Protein AF-A0A0A2BMD1-F1 (afdb_monomer)

Structure (mmCIF, N/CA/C/O backbone):
data_AF-A0A0A2BMD1-F1
#
_entry.id   AF-A0A0A2BMD1-F1
#
loop_
_atom_site.group_PDB
_atom_site.id
_atom_site.type_symbol
_atom_site.label_atom_id
_atom_site.label_alt_id
_atom_site.label_comp_id
_atom_site.label_asym_id
_atom_site.label_entity_id
_atom_site.label_seq_id
_atom_site.pdbx_PDB_ins_code
_atom_site.Cartn_x
_atom_site.Cartn_y
_atom_site.Cartn_z
_atom_site.occupancy
_atom_site.B_iso_or_equiv
_atom_site.auth_seq_id
_atom_site.auth_comp_id
_atom_site.auth_asym_id
_atom_site.auth_atom_id
_atom_site.pdbx_PDB_model_num
ATOM 1 N N . MET A 1 1 ? -19.022 -2.326 22.795 1.00 76.44 1 MET A N 1
ATOM 2 C CA . MET A 1 1 ? -18.690 -3.628 22.175 1.00 76.44 1 MET A CA 1
ATOM 3 C C . MET A 1 1 ? -17.565 -3.379 21.182 1.00 76.44 1 MET A C 1
ATOM 5 O O . MET A 1 1 ? -17.657 -2.407 20.446 1.00 76.44 1 MET A O 1
ATOM 9 N N . LYS A 1 2 ? -16.473 -4.148 21.242 1.00 83.75 2 LYS A N 1
ATOM 10 C CA . LYS A 1 2 ? -15.311 -3.972 20.355 1.00 83.75 2 LYS A CA 1
ATOM 11 C C . LYS A 1 2 ? -15.567 -4.729 19.051 1.00 83.75 2 LYS A C 1
ATOM 13 O O . LYS A 1 2 ? -15.980 -5.884 19.109 1.00 83.75 2 LYS A O 1
ATOM 18 N N . ILE A 1 3 ? -15.329 -4.087 17.912 1.00 89.94 3 ILE A N 1
ATOM 19 C CA . ILE A 1 3 ? -15.488 -4.670 16.576 1.00 89.94 3 ILE A CA 1
ATOM 20 C C . ILE A 1 3 ? -14.090 -4.903 16.009 1.00 89.94 3 ILE A C 1
ATOM 22 O O . ILE A 1 3 ? -13.214 -4.046 16.135 1.00 89.94 3 ILE A O 1
ATOM 26 N N . SER A 1 4 ? -13.880 -6.061 15.387 1.00 91.06 4 SER A N 1
ATOM 27 C CA . SER A 1 4 ? -12.660 -6.356 14.642 1.00 91.06 4 SER A CA 1
ATOM 28 C C . SER A 1 4 ? -13.012 -6.733 13.210 1.00 91.06 4 SER A C 1
ATOM 30 O O . SER A 1 4 ? -13.960 -7.484 12.980 1.00 91.06 4 SER A O 1
ATOM 32 N N . ARG A 1 5 ? -12.251 -6.205 12.253 1.00 92.31 5 ARG A N 1
ATOM 33 C CA . ARG A 1 5 ? -12.355 -6.533 10.830 1.00 92.31 5 ARG A CA 1
ATOM 34 C C . ARG A 1 5 ? -11.002 -6.969 10.306 1.00 92.31 5 ARG A C 1
ATOM 36 O O . ARG A 1 5 ? -9.975 -6.460 10.743 1.00 92.31 5 ARG A O 1
ATOM 43 N N . LYS A 1 6 ? -11.015 -7.928 9.387 1.00 94.44 6 LYS A N 1
ATOM 44 C CA . LYS A 1 6 ? -9.805 -8.534 8.837 1.00 94.44 6 LYS A CA 1
ATOM 45 C C . LYS A 1 6 ? -9.869 -8.501 7.326 1.00 94.44 6 LYS A C 1
ATOM 47 O O . LYS A 1 6 ? -10.867 -8.916 6.741 1.00 94.44 6 LYS A O 1
ATOM 52 N N . PHE A 1 7 ? -8.790 -8.039 6.722 1.00 95.50 7 PHE A N 1
ATOM 53 C CA . PHE A 1 7 ? -8.607 -7.975 5.283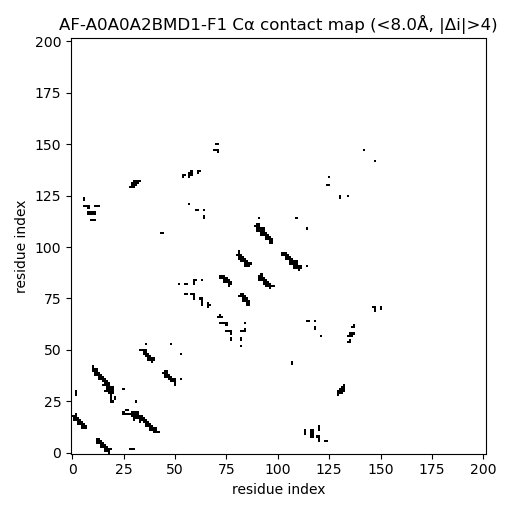 1.00 95.50 7 PHE A CA 1
ATOM 54 C C . PHE A 1 7 ? -7.362 -8.774 4.940 1.00 95.50 7 PHE A C 1
ATOM 56 O O . PHE A 1 7 ? -6.358 -8.720 5.648 1.00 95.50 7 PHE A O 1
ATOM 63 N N . THR A 1 8 ? -7.436 -9.586 3.896 1.00 95.19 8 THR A N 1
ATOM 64 C CA . THR A 1 8 ? -6.317 -10.429 3.473 1.00 95.19 8 THR A CA 1
ATOM 65 C C . THR A 1 8 ? -6.276 -10.456 1.960 1.00 95.19 8 THR A C 1
ATOM 67 O O . THR A 1 8 ? -7.307 -10.691 1.325 1.00 95.19 8 THR A O 1
ATOM 70 N N . GLU A 1 9 ? -5.094 -10.193 1.416 1.00 95.38 9 GLU A N 1
ATOM 71 C CA . GLU A 1 9 ? -4.762 -10.354 0.007 1.00 95.38 9 GLU A CA 1
ATOM 72 C C . GLU A 1 9 ? -3.320 -10.814 -0.121 1.00 95.38 9 GLU A C 1
ATOM 74 O O . GLU A 1 9 ? -2.415 -10.114 0.326 1.00 95.38 9 GLU A O 1
ATOM 79 N N . GLY A 1 10 ? -3.121 -11.989 -0.723 1.00 93.44 10 GLY A N 1
ATOM 80 C CA . GLY A 1 10 ? -1.797 -12.572 -0.933 1.00 93.44 10 GLY A CA 1
ATOM 81 C C . GLY A 1 10 ? -0.932 -12.530 0.327 1.00 93.44 10 GLY A C 1
ATOM 82 O O . GLY A 1 10 ? -1.266 -13.167 1.329 1.00 93.44 10 GLY A O 1
ATOM 83 N N . ILE A 1 11 ? 0.158 -11.761 0.278 1.00 94.25 11 ILE A N 1
ATOM 84 C CA . ILE A 1 11 ? 1.093 -11.608 1.402 1.00 94.25 11 ILE A CA 1
ATOM 85 C C . ILE A 1 11 ? 0.632 -10.628 2.495 1.00 94.25 11 ILE A C 1
ATOM 87 O O . ILE A 1 11 ? 1.201 -10.628 3.584 1.00 94.25 11 ILE A O 1
ATOM 91 N N . ALA A 1 12 ? -0.367 -9.783 2.233 1.00 95.88 12 ALA A N 1
ATOM 92 C CA . ALA A 1 12 ? -0.756 -8.680 3.103 1.00 95.88 12 ALA A CA 1
ATOM 93 C C . ALA A 1 12 ? -2.040 -8.985 3.881 1.00 95.88 12 ALA A C 1
ATOM 95 O O . ALA A 1 12 ? -3.111 -9.213 3.310 1.00 95.88 12 ALA A O 1
ATOM 96 N N . ARG A 1 13 ? -1.964 -8.899 5.210 1.00 96.50 13 ARG A N 1
ATOM 97 C CA . ARG A 1 13 ? -3.108 -9.054 6.110 1.00 96.50 13 ARG A CA 1
ATOM 98 C C . ARG A 1 13 ? -3.251 -7.850 7.027 1.00 96.50 13 ARG A C 1
ATOM 100 O O . ARG A 1 13 ? -2.386 -7.616 7.861 1.00 96.50 13 ARG A O 1
ATOM 107 N N . LEU A 1 14 ? -4.371 -7.142 6.932 1.00 96.31 14 LEU A N 1
ATOM 108 C CA . LEU A 1 14 ? -4.693 -6.026 7.815 1.00 96.31 14 LEU A CA 1
ATOM 109 C C . LEU A 1 14 ? -5.812 -6.412 8.783 1.00 96.31 14 LEU A C 1
ATOM 111 O O . LEU A 1 14 ? -6.946 -6.659 8.372 1.00 96.31 14 LEU A O 1
ATOM 115 N N . ASP A 1 15 ? -5.497 -6.409 10.072 1.00 95.62 15 ASP A N 1
ATOM 116 C CA . ASP A 1 15 ? -6.471 -6.531 11.148 1.00 95.62 15 ASP A CA 1
ATOM 117 C C . ASP A 1 15 ? -6.745 -5.126 11.720 1.00 95.62 15 ASP A C 1
ATOM 119 O O . ASP A 1 15 ? -5.833 -4.425 12.164 1.00 95.62 15 ASP A O 1
ATOM 123 N N . LEU A 1 16 ? -8.009 -4.708 11.698 1.00 94.25 16 LEU A N 1
ATOM 124 C CA . LEU A 1 16 ? -8.496 -3.443 12.244 1.00 94.25 16 LEU A CA 1
ATOM 125 C C . LEU A 1 16 ? -9.355 -3.708 13.472 1.00 94.25 16 LEU A C 1
ATOM 127 O O . LEU A 1 16 ? -10.183 -4.621 13.487 1.00 94.25 16 LEU A O 1
ATOM 131 N N . GLU A 1 17 ? -9.191 -2.879 14.494 1.00 92.75 17 GLU A N 1
ATOM 132 C CA . GLU A 1 17 ? -9.965 -2.952 15.723 1.00 92.75 17 GLU A CA 1
ATOM 133 C C . GLU A 1 17 ? -10.487 -1.576 16.107 1.00 92.75 17 GLU A C 1
ATOM 135 O O . GLU A 1 17 ? -9.737 -0.601 16.139 1.00 92.75 17 GLU A O 1
ATOM 140 N N . GLY A 1 18 ? -11.763 -1.496 16.467 1.00 91.12 18 GLY A N 1
ATOM 141 C CA . GLY A 1 18 ? -12.364 -0.228 16.846 1.00 91.12 18 GLY A CA 1
ATOM 142 C C . GLY A 1 18 ? -13.718 -0.360 17.521 1.00 91.12 18 GLY A C 1
ATOM 143 O O . GLY A 1 18 ? -14.149 -1.448 17.919 1.00 91.12 18 GLY A O 1
ATOM 144 N N . ILE A 1 19 ? -14.364 0.788 17.676 1.00 89.81 19 ILE A N 1
ATOM 145 C CA . ILE A 1 19 ? -15.688 0.925 18.280 1.00 89.81 19 ILE A CA 1
ATOM 146 C C . ILE A 1 19 ? -16.609 1.736 17.356 1.00 89.81 19 ILE A C 1
ATOM 148 O O . ILE A 1 19 ? -16.124 2.564 16.575 1.00 89.81 19 ILE A O 1
ATOM 152 N N . PRO A 1 20 ? -17.930 1.507 17.423 1.00 86.19 20 PRO A N 1
ATOM 153 C CA . PRO A 1 20 ? -18.889 2.333 16.707 1.00 86.19 20 PRO A CA 1
ATOM 154 C C . PRO A 1 20 ? -18.986 3.713 17.359 1.00 86.19 20 PRO A C 1
ATOM 156 O O . PRO A 1 20 ? -19.004 3.821 18.588 1.00 86.19 20 PRO A O 1
ATOM 159 N N . ASP A 1 21 ? -19.074 4.762 16.541 1.00 82.31 21 ASP A N 1
ATOM 160 C CA . ASP A 1 21 ? -19.366 6.110 17.030 1.00 82.31 21 ASP A CA 1
ATOM 161 C C . ASP A 1 21 ? -20.880 6.347 17.027 1.00 82.31 21 ASP A C 1
ATOM 163 O O . ASP A 1 21 ? -21.488 6.711 16.018 1.00 82.31 21 ASP A O 1
ATOM 167 N N . GLN A 1 22 ? -21.502 6.109 18.182 1.00 76.75 22 GLN A N 1
ATOM 168 C CA . GLN A 1 22 ? -22.942 6.300 18.368 1.00 76.75 22 GLN A CA 1
ATOM 169 C C . GLN A 1 22 ? -23.350 7.777 18.278 1.00 76.75 22 GLN A C 1
ATOM 171 O O . GLN A 1 22 ? -24.503 8.074 17.973 1.00 76.75 22 GLN A O 1
ATOM 176 N N . SER A 1 23 ? -22.411 8.702 18.495 1.00 73.38 23 SER A N 1
ATOM 177 C CA . SER A 1 23 ? -22.655 10.149 18.441 1.00 73.38 23 SER A CA 1
ATOM 178 C C . SER A 1 23 ? -22.952 10.621 17.016 1.00 73.38 23 SER A C 1
ATOM 180 O O . SER A 1 23 ? -23.684 11.588 16.826 1.00 73.38 23 SER A O 1
ATOM 182 N N . LEU A 1 24 ? -22.411 9.918 16.015 1.00 72.88 24 LEU A N 1
ATOM 183 C CA . LEU A 1 24 ? -22.612 10.178 14.586 1.00 72.88 24 LEU A CA 1
ATOM 184 C C . LEU A 1 24 ? -23.697 9.283 13.961 1.00 72.88 24 LEU A C 1
ATOM 186 O O . LEU A 1 24 ? -23.845 9.246 12.739 1.00 72.88 24 LEU A O 1
ATOM 190 N N . GLY A 1 25 ? -24.463 8.556 14.784 1.00 72.56 25 GLY A N 1
ATOM 191 C CA . GLY A 1 25 ? -25.537 7.675 14.319 1.00 72.56 25 GLY A CA 1
ATOM 192 C C . GLY A 1 25 ? -25.043 6.455 13.539 1.00 72.56 25 GLY A C 1
ATOM 193 O O . GLY A 1 25 ? -25.786 5.911 12.724 1.00 72.56 25 GLY A O 1
ATOM 194 N N . HIS A 1 26 ? -23.790 6.039 13.743 1.00 77.06 26 HIS A N 1
ATOM 195 C CA . HIS A 1 26 ? -23.246 4.859 13.080 1.00 77.06 26 HIS A CA 1
ATOM 196 C C . HIS A 1 26 ? -23.848 3.569 13.640 1.00 77.06 26 HIS A C 1
ATOM 198 O O . HIS A 1 26 ? -24.136 3.459 14.836 1.00 77.06 26 HIS A O 1
ATOM 204 N N . ASP A 1 27 ? -24.023 2.584 12.756 1.00 74.69 27 ASP A N 1
ATOM 205 C CA . ASP A 1 27 ? -24.529 1.268 13.129 1.00 74.69 27 ASP A CA 1
ATOM 206 C C . ASP A 1 27 ? -23.545 0.540 14.060 1.00 74.69 27 ASP A C 1
ATOM 208 O O . ASP A 1 27 ? -22.336 0.785 14.060 1.00 74.69 27 ASP A O 1
ATOM 212 N N . GLN A 1 28 ? -24.058 -0.407 14.846 1.00 76.06 28 GLN A N 1
ATOM 213 C CA . GLN A 1 28 ? -23.274 -1.195 15.798 1.00 76.06 28 GLN A CA 1
ATOM 214 C C . GLN A 1 28 ? -22.223 -2.091 15.127 1.00 76.06 28 GLN A C 1
ATOM 216 O O . GLN A 1 28 ? -21.382 -2.652 15.827 1.00 76.06 28 GLN A O 1
ATOM 221 N N . ASN A 1 29 ? -22.260 -2.234 13.798 1.00 80.69 29 ASN A N 1
ATOM 222 C CA . ASN A 1 29 ? -21.301 -3.001 13.0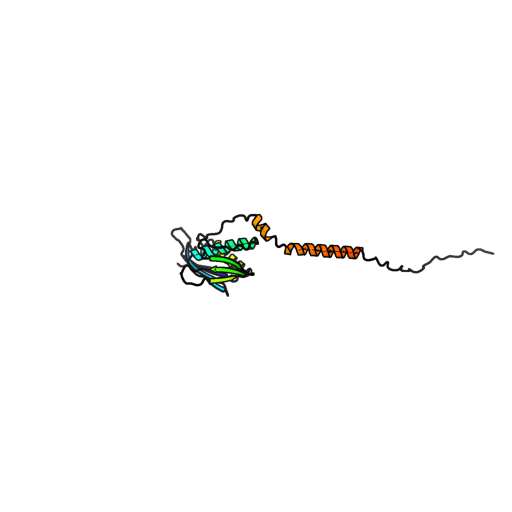04 1.00 80.69 29 ASN A CA 1
ATOM 223 C C . ASN A 1 29 ? -20.293 -2.126 12.222 1.00 80.69 29 ASN A C 1
ATOM 225 O O . ASN A 1 29 ? -19.431 -2.650 11.503 1.00 80.69 29 ASN A O 1
ATOM 229 N N . THR A 1 30 ? -20.389 -0.801 12.356 1.00 83.75 30 THR A N 1
ATOM 230 C CA . THR A 1 30 ? -19.497 0.171 11.717 1.00 83.75 30 THR A CA 1
ATOM 231 C C . THR A 1 30 ? -18.391 0.574 12.687 1.00 83.75 30 THR A C 1
ATOM 233 O O . THR A 1 30 ? -18.653 0.916 13.838 1.00 83.75 30 THR A O 1
ATOM 236 N N . ILE A 1 31 ? -17.139 0.574 12.235 1.00 85.44 31 ILE A N 1
ATOM 237 C CA . ILE A 1 31 ? -16.034 1.153 13.004 1.00 85.44 31 ILE A CA 1
ATOM 238 C C . ILE A 1 31 ? -16.016 2.656 12.712 1.00 85.44 31 ILE A C 1
ATOM 240 O O . ILE A 1 31 ? -15.655 3.067 11.610 1.00 85.44 31 ILE A O 1
ATOM 244 N N . GLY A 1 32 ? -16.432 3.457 13.695 1.00 82.50 32 GLY A N 1
ATOM 245 C CA . GLY A 1 32 ? -16.353 4.922 13.641 1.00 82.50 32 GLY A CA 1
ATOM 246 C C . GLY A 1 32 ? -15.049 5.453 14.230 1.00 82.50 32 GLY A C 1
ATOM 247 O O . GLY A 1 32 ? -14.462 6.393 13.709 1.00 82.50 32 GLY A O 1
ATOM 248 N N . ILE A 1 33 ? -14.551 4.800 15.284 1.00 85.00 33 ILE A N 1
ATOM 249 C CA . ILE A 1 33 ? -13.283 5.152 15.928 1.00 85.00 33 ILE A CA 1
ATOM 250 C C . ILE A 1 33 ? -12.361 3.937 15.865 1.00 85.00 33 ILE A C 1
ATOM 252 O O . ILE A 1 33 ? -12.629 2.901 16.485 1.00 85.00 33 ILE A O 1
ATOM 256 N N . LEU A 1 34 ? -11.269 4.067 15.110 1.00 90.12 34 LEU A N 1
ATOM 257 C CA . LEU A 1 34 ? -10.219 3.055 15.052 1.00 90.12 34 LEU A CA 1
ATOM 258 C C . LEU A 1 34 ? -9.387 3.127 16.336 1.00 90.12 34 LEU A C 1
ATOM 260 O O . LEU A 1 34 ? -8.924 4.192 16.721 1.00 90.12 34 LEU A O 1
ATOM 264 N N . MET A 1 35 ? -9.206 1.997 17.006 1.00 88.75 35 MET A N 1
ATOM 265 C CA . MET A 1 35 ? -8.427 1.901 18.242 1.00 88.75 35 MET A CA 1
ATOM 266 C C . MET A 1 35 ? -7.039 1.338 17.973 1.00 88.75 35 MET A C 1
ATOM 268 O O . MET A 1 35 ? -6.055 1.834 18.514 1.00 88.75 35 MET A O 1
ATOM 272 N N . ASN A 1 36 ? -6.968 0.286 17.159 1.00 92.69 36 ASN A N 1
ATOM 273 C CA . ASN A 1 36 ? -5.717 -0.379 16.843 1.00 92.69 36 ASN A CA 1
ATOM 274 C C . ASN A 1 36 ? -5.746 -0.938 15.421 1.00 92.69 36 ASN A C 1
ATOM 276 O O . ASN A 1 36 ? -6.810 -1.249 14.879 1.00 92.69 36 ASN A O 1
ATOM 280 N N . TRP A 1 37 ? -4.566 -1.086 14.834 1.00 95.12 37 TRP A N 1
ATOM 281 C CA . TRP A 1 37 ? -4.394 -1.745 13.549 1.00 95.12 37 TRP A CA 1
ATOM 282 C C . TRP A 1 37 ? -3.099 -2.547 13.548 1.00 95.12 37 TRP A C 1
ATOM 284 O O . TRP A 1 37 ? -2.126 -2.180 14.208 1.00 95.12 37 TRP A O 1
ATOM 294 N N . ARG A 1 38 ? -3.104 -3.641 12.793 1.00 95.69 38 ARG A N 1
ATOM 295 C CA . ARG A 1 38 ? -1.947 -4.510 12.607 1.00 95.69 38 ARG A CA 1
ATOM 296 C C . ARG A 1 38 ? -1.904 -4.976 11.166 1.00 95.69 38 ARG A C 1
ATOM 298 O O . ARG A 1 38 ? -2.827 -5.652 10.718 1.00 95.69 38 ARG A O 1
ATOM 305 N N . LEU A 1 39 ? -0.846 -4.611 10.453 1.00 96.12 39 LEU A N 1
ATOM 306 C CA . LEU A 1 39 ? -0.569 -5.086 9.103 1.00 96.12 39 LEU A CA 1
ATOM 307 C C . LEU A 1 39 ? 0.538 -6.133 9.171 1.00 96.12 39 LEU A C 1
ATOM 309 O O . LEU A 1 39 ? 1.677 -5.824 9.505 1.00 96.12 39 LEU A O 1
ATOM 313 N N . ASP A 1 40 ? 0.195 -7.370 8.863 1.00 95.25 40 ASP A N 1
ATOM 314 C CA . ASP A 1 40 ? 1.122 -8.487 8.769 1.00 95.25 40 ASP A CA 1
ATOM 315 C C . ASP A 1 40 ? 1.485 -8.691 7.294 1.00 95.25 40 ASP A C 1
ATOM 317 O O . ASP A 1 40 ? 0.603 -8.950 6.469 1.00 95.25 40 ASP A O 1
ATOM 321 N N . LEU A 1 41 ? 2.763 -8.521 6.957 1.00 94.12 41 LEU A N 1
ATOM 322 C CA . LEU A 1 41 ? 3.309 -8.870 5.649 1.00 94.12 41 LEU A CA 1
ATOM 323 C C . LEU A 1 41 ? 4.034 -10.206 5.797 1.00 94.12 41 LEU A C 1
ATOM 325 O O . LEU A 1 41 ? 5.116 -10.272 6.391 1.00 94.12 41 LEU A O 1
ATOM 329 N N . ILE A 1 42 ? 3.417 -11.270 5.285 1.00 92.19 42 ILE A N 1
ATOM 330 C CA . ILE A 1 42 ? 3.899 -12.645 5.428 1.00 92.19 42 ILE A CA 1
ATOM 331 C C . ILE A 1 42 ? 5.329 -12.736 4.885 1.00 92.19 42 ILE A C 1
ATOM 333 O O . ILE A 1 42 ? 5.573 -12.466 3.716 1.00 92.19 42 ILE A O 1
ATOM 337 N N . GLY A 1 43 ? 6.272 -13.132 5.744 1.00 88.06 43 GLY A N 1
ATOM 338 C CA . GLY A 1 43 ? 7.682 -13.294 5.375 1.00 88.06 43 GLY A CA 1
ATOM 339 C C . GLY A 1 43 ? 8.528 -12.016 5.415 1.00 88.06 43 GLY A C 1
ATOM 340 O O . GLY A 1 43 ? 9.743 -12.116 5.278 1.00 88.06 43 GLY A O 1
ATOM 341 N N . LEU A 1 44 ? 7.931 -10.846 5.669 1.00 88.06 44 LEU A N 1
ATOM 342 C CA . LEU A 1 44 ? 8.637 -9.562 5.692 1.00 88.06 44 LEU A CA 1
ATOM 343 C C . LEU A 1 44 ? 8.680 -8.954 7.094 1.00 88.06 44 LEU A C 1
ATOM 345 O O . LEU A 1 44 ? 9.722 -8.947 7.749 1.00 88.06 44 LEU A O 1
ATOM 349 N N . SER A 1 45 ? 7.570 -8.380 7.557 1.00 91.38 45 SER A N 1
ATOM 350 C CA . SER A 1 45 ? 7.491 -7.669 8.836 1.00 91.38 45 SER A CA 1
ATOM 351 C C . SER A 1 45 ? 6.049 -7.391 9.236 1.00 91.38 45 SER A C 1
ATOM 353 O O . SER A 1 45 ? 5.154 -7.290 8.399 1.00 91.38 45 SER A O 1
ATOM 355 N N . VAL A 1 46 ? 5.849 -7.190 10.536 1.00 92.12 46 VAL A N 1
ATOM 356 C CA . VAL A 1 46 ? 4.580 -6.728 11.101 1.00 92.12 46 VAL A CA 1
ATOM 357 C C . VAL A 1 46 ? 4.678 -5.229 11.357 1.00 92.12 46 VAL A C 1
ATOM 359 O O . VAL A 1 46 ? 5.631 -4.765 11.986 1.00 92.12 46 VAL A O 1
ATOM 362 N N . LEU A 1 47 ? 3.694 -4.477 10.874 1.00 92.00 47 LEU A N 1
ATOM 363 C CA . LEU A 1 47 ? 3.582 -3.037 11.048 1.00 92.00 47 LEU A CA 1
ATOM 364 C C . LEU A 1 47 ? 2.398 -2.713 11.957 1.00 92.00 47 LEU A C 1
ATOM 366 O O . LEU A 1 47 ? 1.276 -3.167 11.737 1.00 92.00 47 LEU A O 1
ATOM 370 N N . GLU A 1 48 ? 2.669 -1.899 12.970 1.00 91.38 48 GLU A N 1
ATOM 371 C CA . GLU A 1 48 ? 1.698 -1.405 13.942 1.00 91.38 48 GLU A CA 1
ATOM 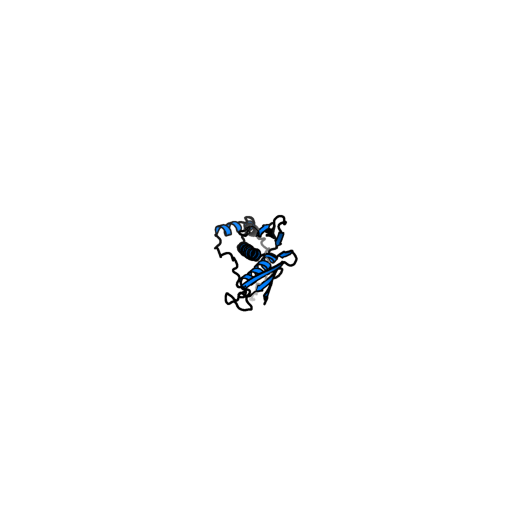372 C C . GLU A 1 48 ? 2.063 0.040 14.294 1.00 91.38 48 GLU A C 1
ATOM 374 O O . GLU A 1 48 ? 3.221 0.463 14.180 1.00 91.38 48 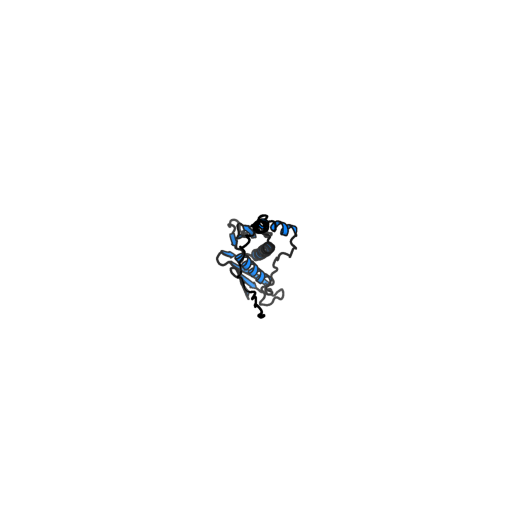GLU A O 1
ATOM 379 N N . GLY A 1 49 ? 1.088 0.828 14.734 1.00 88.94 49 GLY A N 1
ATOM 380 C CA . GLY A 1 49 ? 1.352 2.203 15.123 1.00 88.94 49 GLY A CA 1
ATOM 381 C C . GLY A 1 49 ? 0.091 3.004 15.369 1.00 88.94 49 GLY A C 1
ATOM 382 O O . GLY A 1 49 ? -0.981 2.465 15.625 1.00 88.94 49 GLY A O 1
ATOM 383 N N . LYS A 1 50 ? 0.227 4.327 15.284 1.00 90.25 50 LYS A N 1
ATOM 384 C CA . LYS A 1 50 ? -0.924 5.221 15.394 1.00 90.25 50 LYS A CA 1
ATOM 385 C C . LYS A 1 50 ? -1.753 5.213 14.111 1.00 90.25 50 LYS A C 1
ATOM 387 O O . LYS A 1 50 ? -1.275 4.778 13.063 1.00 90.25 50 LYS A O 1
ATOM 392 N N . ILE A 1 51 ? -2.982 5.708 14.194 1.00 89.56 51 ILE A N 1
ATOM 393 C CA . ILE A 1 51 ? -3.908 5.790 13.056 1.00 89.56 51 ILE A CA 1
ATOM 394 C C . ILE A 1 51 ? -3.321 6.675 11.955 1.00 89.56 51 ILE A C 1
ATOM 396 O O . ILE A 1 51 ? -3.423 6.329 10.782 1.00 89.56 51 ILE A O 1
ATOM 400 N N . GLU A 1 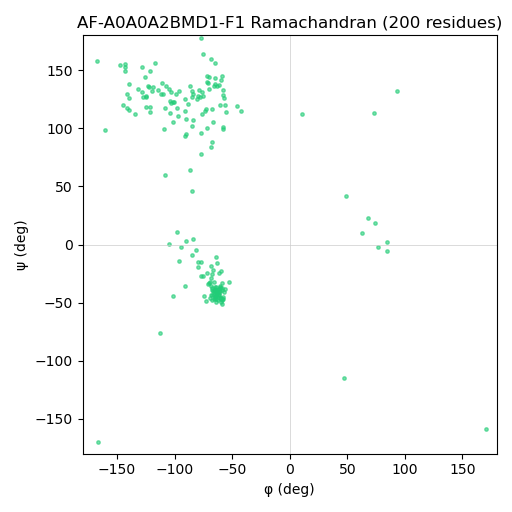52 ? -2.633 7.762 12.321 1.00 89.88 52 GLU A N 1
ATOM 401 C CA . GLU A 1 52 ? -2.004 8.666 11.353 1.00 89.88 52 GLU A CA 1
ATOM 402 C C . GLU A 1 52 ? -0.983 7.921 10.483 1.00 89.88 52 GLU A C 1
ATOM 404 O O . GLU A 1 52 ? -0.935 8.122 9.274 1.00 89.88 52 GLU A O 1
ATOM 409 N N . ASN A 1 53 ? -0.238 6.972 11.062 1.00 90.69 53 ASN A N 1
ATOM 410 C CA . ASN A 1 53 ? 0.712 6.161 10.302 1.00 90.69 53 ASN A CA 1
ATOM 411 C C . ASN A 1 53 ? 0.003 5.271 9.272 1.00 90.69 53 ASN A C 1
ATOM 413 O O . ASN A 1 53 ? 0.520 5.108 8.172 1.00 90.69 53 ASN A O 1
ATOM 417 N N . LEU A 1 54 ? -1.167 4.709 9.602 1.00 92.19 54 LEU A N 1
ATOM 418 C CA . LEU A 1 54 ? -1.955 3.912 8.656 1.00 92.19 54 LEU A CA 1
ATOM 419 C C . LEU A 1 54 ? -2.499 4.782 7.518 1.00 92.19 54 LEU A C 1
ATOM 421 O O . LEU A 1 54 ? -2.417 4.394 6.355 1.00 92.19 54 LEU A O 1
ATOM 425 N N . VAL A 1 55 ? -3.021 5.968 7.840 1.00 92.25 55 VAL A N 1
ATOM 426 C CA . VAL A 1 55 ? -3.525 6.924 6.841 1.00 92.25 55 VAL A CA 1
ATOM 427 C C . VAL A 1 55 ? -2.406 7.338 5.882 1.00 92.25 55 VAL A C 1
ATOM 429 O O . VAL A 1 55 ? -2.586 7.295 4.665 1.00 92.25 55 VAL A O 1
ATOM 432 N N . ASN A 1 56 ? -1.229 7.656 6.416 1.00 91.69 56 ASN A N 1
ATOM 433 C CA . ASN A 1 56 ? -0.070 8.055 5.622 1.00 91.69 56 ASN A CA 1
ATOM 434 C C . ASN A 1 56 ? 0.474 6.885 4.789 1.00 91.69 56 ASN A C 1
ATOM 436 O O . ASN A 1 56 ? 0.879 7.071 3.642 1.00 91.69 56 ASN A O 1
ATOM 440 N N . LEU A 1 57 ? 0.430 5.662 5.328 1.00 93.75 57 LEU A N 1
ATOM 441 C CA . LEU A 1 57 ? 0.806 4.444 4.612 1.00 93.75 57 LEU A CA 1
ATOM 442 C C . LEU A 1 57 ? -0.111 4.214 3.402 1.00 93.75 57 LEU A C 1
ATOM 444 O O . LEU A 1 57 ? 0.380 4.003 2.292 1.00 93.75 57 LEU A O 1
ATOM 448 N N . ILE A 1 58 ? -1.429 4.320 3.605 1.00 93.94 58 ILE A N 1
ATOM 449 C CA . ILE A 1 58 ? -2.431 4.229 2.536 1.00 93.94 58 ILE A CA 1
ATOM 450 C C . ILE A 1 58 ? -2.173 5.298 1.476 1.00 93.94 58 ILE A C 1
ATOM 452 O O . ILE A 1 58 ? -2.143 4.973 0.288 1.00 93.94 58 ILE A O 1
ATOM 456 N N . TYR A 1 59 ? -1.933 6.547 1.879 1.00 93.25 59 TYR A N 1
ATOM 457 C CA . TYR A 1 59 ? -1.649 7.643 0.954 1.00 93.25 59 TYR A CA 1
ATOM 458 C C . TYR A 1 59 ? -0.415 7.362 0.082 1.00 93.25 59 TYR A C 1
ATOM 460 O O . TYR A 1 59 ? -0.490 7.457 -1.150 1.00 93.25 59 TYR A O 1
ATOM 468 N N . VAL A 1 60 ? 0.712 6.987 0.698 1.00 94.44 60 VAL A N 1
ATOM 469 C CA . VAL A 1 60 ? 1.981 6.748 -0.005 1.00 94.44 60 VAL A CA 1
ATOM 470 C C . VAL A 1 60 ? 1.864 5.569 -0.966 1.00 94.44 60 VAL A C 1
ATOM 472 O O . VAL A 1 60 ? 2.212 5.716 -2.139 1.00 94.44 60 VAL A O 1
ATOM 475 N N . ILE A 1 61 ? 1.333 4.430 -0.510 1.00 94.62 61 ILE A N 1
ATOM 476 C CA . ILE A 1 61 ? 1.207 3.222 -1.339 1.00 94.62 61 ILE A CA 1
ATOM 477 C C . ILE A 1 61 ? 0.232 3.458 -2.490 1.00 94.62 61 ILE A C 1
ATOM 479 O O . ILE A 1 61 ? 0.572 3.183 -3.639 1.00 94.62 61 ILE A O 1
ATOM 483 N N . SER A 1 62 ? -0.938 4.046 -2.218 1.00 92.81 62 SER A N 1
ATOM 484 C CA . SER A 1 62 ? -1.933 4.336 -3.258 1.00 92.81 62 SER A CA 1
ATOM 485 C C . SER A 1 62 ? -1.380 5.292 -4.317 1.00 92.81 62 SER A C 1
ATOM 487 O O . SER A 1 62 ? -1.612 5.113 -5.512 1.00 92.81 62 SER A O 1
ATOM 489 N N . THR A 1 63 ? -0.628 6.318 -3.900 1.00 91.94 63 THR A N 1
ATOM 490 C CA . THR A 1 63 ? -0.009 7.278 -4.826 1.00 91.94 63 THR A CA 1
ATOM 491 C C . THR A 1 63 ? 1.080 6.616 -5.666 1.00 91.94 63 THR A C 1
ATOM 493 O O . THR A 1 63 ? 1.104 6.784 -6.885 1.00 91.94 63 THR A O 1
ATOM 496 N N . TYR A 1 64 ? 1.974 5.862 -5.028 1.00 93.81 64 TYR A N 1
ATOM 497 C CA . TYR A 1 64 ? 3.086 5.199 -5.701 1.00 93.81 64 TYR A CA 1
ATOM 498 C C . TYR A 1 64 ? 2.600 4.134 -6.687 1.00 93.81 64 TYR A C 1
ATOM 500 O O . TYR A 1 64 ? 3.014 4.144 -7.842 1.00 93.81 64 TYR A O 1
ATOM 508 N N . SER A 1 65 ? 1.643 3.293 -6.283 1.00 92.50 65 SER A N 1
ATOM 509 C CA . SER A 1 65 ? 1.049 2.267 -7.145 1.00 92.50 65 SER A CA 1
ATOM 510 C C . SER A 1 65 ? 0.432 2.870 -8.412 1.00 92.50 65 SER A C 1
ATOM 512 O O . SER A 1 65 ? 0.663 2.386 -9.519 1.00 92.50 65 SER A O 1
ATOM 514 N N . ARG A 1 66 ? -0.254 4.017 -8.301 1.00 89.69 66 ARG A N 1
ATOM 515 C CA . ARG A 1 66 ? -0.762 4.751 -9.475 1.00 89.69 66 ARG A CA 1
ATOM 516 C C . ARG A 1 66 ? 0.349 5.222 -10.412 1.00 89.69 66 ARG A C 1
ATOM 518 O O . ARG A 1 66 ? 0.158 5.196 -11.631 1.00 89.69 66 ARG A O 1
ATOM 525 N N . TYR A 1 67 ? 1.487 5.663 -9.874 1.00 89.62 67 TYR A N 1
ATOM 526 C CA . TYR A 1 67 ? 2.645 5.991 -10.703 1.00 89.62 67 TYR A CA 1
ATOM 527 C C . TYR A 1 67 ? 3.173 4.741 -11.412 1.00 89.62 67 TYR A C 1
ATOM 529 O O . TYR A 1 67 ? 3.310 4.790 -12.634 1.00 89.62 67 TYR A O 1
ATOM 537 N N . CYS A 1 68 ? 3.337 3.619 -10.705 1.00 89.19 68 CYS A N 1
ATOM 538 C CA . CYS A 1 68 ? 3.778 2.347 -11.284 1.00 89.19 68 CYS A CA 1
ATOM 539 C C . CYS A 1 68 ? 2.851 1.859 -12.406 1.00 89.19 68 CYS A C 1
ATOM 541 O O . CYS A 1 68 ? 3.328 1.524 -13.487 1.00 89.19 68 CYS A O 1
ATOM 543 N N . ILE A 1 69 ? 1.527 1.911 -12.211 1.00 87.94 69 ILE A N 1
ATOM 544 C CA . ILE A 1 69 ? 0.530 1.575 -13.249 1.00 87.94 69 ILE A CA 1
ATOM 545 C C . ILE A 1 69 ? 0.687 2.475 -14.483 1.00 87.94 69 ILE A C 1
ATOM 547 O O . ILE A 1 69 ? 0.473 2.049 -15.615 1.00 87.94 69 ILE A O 1
ATOM 551 N N . SER A 1 70 ? 1.095 3.724 -14.274 1.00 84.81 70 SER A N 1
ATOM 552 C CA . SER A 1 70 ? 1.357 4.686 -15.348 1.00 84.81 70 SER A CA 1
ATOM 553 C C . SER A 1 70 ? 2.767 4.559 -15.944 1.00 84.81 70 SER A C 1
ATOM 555 O O . SER A 1 70 ? 3.162 5.383 -16.769 1.00 84.81 70 SER A O 1
ATOM 557 N N . GLY A 1 71 ? 3.539 3.557 -15.513 1.00 83.81 71 GLY A N 1
ATOM 558 C CA . GLY A 1 71 ? 4.934 3.316 -15.876 1.00 83.81 71 GLY A CA 1
ATOM 559 C C . GLY A 1 71 ? 5.942 4.231 -15.176 1.00 83.81 71 GLY A C 1
ATOM 560 O O . GLY A 1 71 ? 7.136 4.089 -15.389 1.00 83.81 71 GLY A O 1
ATOM 561 N N . ILE A 1 72 ? 5.509 5.179 -14.350 1.00 85.12 72 ILE A N 1
ATOM 562 C CA . ILE A 1 72 ? 6.388 6.156 -13.704 1.00 85.12 72 ILE A CA 1
ATOM 563 C C . ILE A 1 72 ? 6.844 5.601 -12.348 1.00 85.12 72 ILE A C 1
ATOM 565 O O . ILE A 1 72 ? 6.026 5.316 -11.486 1.00 85.12 72 ILE A O 1
ATOM 569 N N . TYR A 1 73 ? 8.149 5.529 -12.098 1.00 86.94 73 TYR A N 1
ATOM 570 C CA . TYR A 1 73 ? 8.698 5.025 -10.828 1.00 86.94 73 TYR A CA 1
ATOM 571 C C . TYR A 1 73 ? 9.289 6.157 -9.981 1.00 86.94 73 TYR A C 1
ATOM 573 O O . TYR A 1 73 ? 10.484 6.196 -9.688 1.00 86.94 73 TYR A O 1
ATOM 581 N N . LYS A 1 74 ? 8.453 7.140 -9.630 1.00 87.56 74 LYS A N 1
ATOM 582 C CA . LYS A 1 74 ? 8.879 8.310 -8.847 1.00 87.56 74 LYS A CA 1
ATOM 583 C C . LYS A 1 74 ? 8.801 8.011 -7.343 1.00 87.56 74 LYS A C 1
ATOM 585 O O . LYS A 1 74 ? 7.772 7.496 -6.910 1.00 87.56 74 LYS A O 1
ATOM 590 N N . PRO A 1 75 ? 9.807 8.398 -6.532 1.00 91.75 75 PRO A N 1
ATOM 591 C CA . PRO A 1 75 ? 9.704 8.277 -5.084 1.00 91.75 75 PRO A CA 1
ATOM 592 C C . PRO A 1 75 ? 8.546 9.120 -4.539 1.00 91.75 75 PRO A C 1
ATOM 594 O O . PRO A 1 75 ? 8.345 10.271 -4.947 1.00 91.75 75 PRO A O 1
ATOM 597 N N . VAL A 1 76 ? 7.798 8.537 -3.607 1.00 92.56 76 VAL A N 1
ATOM 598 C CA . VAL A 1 76 ? 6.669 9.164 -2.919 1.00 92.56 76 VAL A CA 1
ATOM 599 C C . VAL A 1 76 ? 6.966 9.202 -1.433 1.00 92.56 76 VAL A C 1
ATOM 601 O O . VAL A 1 76 ? 7.337 8.190 -0.848 1.00 92.56 76 VAL A O 1
ATOM 604 N N . ASN A 1 77 ? 6.750 10.365 -0.829 1.00 92.62 77 ASN A N 1
ATOM 605 C CA . ASN A 1 77 ? 6.863 10.564 0.606 1.00 92.62 77 ASN A CA 1
ATOM 606 C C . ASN A 1 77 ? 5.528 11.058 1.153 1.00 92.62 77 ASN A C 1
ATOM 608 O O . ASN A 1 77 ? 4.788 11.766 0.464 1.00 92.62 77 ASN A O 1
ATOM 612 N N . ASP A 1 78 ? 5.264 10.703 2.399 1.00 89.31 78 ASP A N 1
ATOM 613 C CA . ASP A 1 78 ? 4.240 11.336 3.217 1.00 89.31 78 ASP A CA 1
ATOM 614 C C . ASP A 1 78 ? 4.626 12.789 3.579 1.00 89.31 78 ASP A C 1
ATOM 616 O O . ASP A 1 78 ? 5.806 13.149 3.565 1.00 89.31 78 ASP A O 1
ATOM 620 N N . GLU A 1 79 ? 3.644 13.612 3.954 1.00 85.25 79 GLU A N 1
ATOM 621 C CA . GLU A 1 79 ? 3.828 14.997 4.406 1.00 85.25 79 GLU A CA 1
ATOM 622 C C . GLU A 1 79 ? 4.783 15.097 5.602 1.00 85.25 79 GLU A C 1
ATOM 624 O O . GLU A 1 79 ? 5.622 15.995 5.657 1.00 85.25 79 GLU A O 1
ATOM 629 N N . SER A 1 80 ? 4.714 14.136 6.529 1.00 83.19 80 SER A N 1
ATOM 630 C CA . SER A 1 80 ? 5.592 14.094 7.706 1.00 83.19 80 SER A CA 1
ATOM 631 C C . SER A 1 80 ? 6.970 13.492 7.409 1.00 83.19 80 SER A C 1
ATOM 633 O O . SER A 1 80 ? 7.813 13.407 8.302 1.00 83.19 80 SER A O 1
ATOM 635 N N . GLY A 1 81 ? 7.200 12.984 6.192 1.00 85.12 81 GLY A N 1
ATOM 636 C CA . GLY A 1 81 ? 8.432 12.286 5.811 1.00 85.12 81 GLY A CA 1
ATOM 637 C C . GLY A 1 81 ? 8.700 10.989 6.585 1.00 85.12 81 GLY A C 1
ATOM 638 O O . GLY A 1 81 ? 9.792 10.436 6.485 1.00 85.12 81 GLY A O 1
ATOM 639 N N . SER A 1 82 ? 7.730 10.495 7.364 1.00 88.44 82 SER A N 1
ATOM 640 C CA . SER A 1 82 ? 7.886 9.271 8.161 1.00 88.44 82 SER A CA 1
ATOM 641 C C . SER A 1 82 ? 7.781 8.009 7.311 1.00 88.44 82 SER A C 1
ATOM 643 O O . SER A 1 82 ? 8.364 6.987 7.655 1.00 88.44 82 SER A O 1
ATOM 645 N N . ILE A 1 83 ? 7.061 8.074 6.194 1.00 92.19 83 ILE A N 1
ATOM 646 C CA . ILE A 1 83 ? 6.861 6.953 5.278 1.00 92.19 83 ILE A CA 1
ATOM 647 C C . ILE A 1 83 ? 7.301 7.395 3.888 1.00 92.19 83 ILE A C 1
ATOM 649 O O . ILE A 1 83 ? 6.865 8.437 3.395 1.00 92.19 83 ILE A O 1
ATOM 653 N N . SER A 1 84 ? 8.166 6.606 3.261 1.00 93.44 84 SER A N 1
ATOM 654 C CA . SER A 1 84 ? 8.654 6.858 1.907 1.00 93.44 84 SER A CA 1
ATOM 655 C C . SER A 1 84 ? 8.741 5.569 1.109 1.00 93.44 84 SER A C 1
ATOM 657 O O . SER A 1 84 ? 9.220 4.563 1.630 1.00 93.44 84 SER A O 1
ATOM 659 N N . LEU A 1 85 ? 8.328 5.615 -0.153 1.00 95.12 85 LEU A N 1
ATOM 660 C CA . LEU A 1 85 ? 8.366 4.495 -1.085 1.00 95.12 85 LEU A CA 1
ATOM 661 C C . LEU A 1 85 ? 9.131 4.905 -2.344 1.00 95.12 85 LEU A C 1
ATOM 663 O O . LEU A 1 85 ? 8.841 5.942 -2.943 1.00 95.12 85 LEU A O 1
ATOM 667 N N . SER A 1 86 ? 10.129 4.116 -2.730 1.00 94.38 86 SER A N 1
ATOM 668 C CA . SER A 1 86 ? 10.997 4.402 -3.875 1.00 94.38 86 SER A CA 1
ATOM 669 C C . SER A 1 86 ? 11.375 3.133 -4.624 1.00 94.38 86 SER A C 1
ATOM 671 O O . SER A 1 86 ? 11.477 2.072 -4.020 1.00 94.38 86 SER A O 1
ATOM 673 N N . ASN A 1 87 ? 11.654 3.253 -5.918 1.00 93.38 87 ASN A N 1
ATOM 674 C CA . ASN A 1 87 ? 12.172 2.146 -6.712 1.00 93.38 87 ASN A CA 1
ATOM 675 C C . ASN A 1 87 ? 13.698 2.036 -6.561 1.00 93.38 87 ASN A C 1
ATOM 677 O O . ASN A 1 87 ? 14.397 3.031 -6.755 1.00 93.38 87 ASN A O 1
ATOM 681 N N . GLU A 1 88 ? 14.213 0.848 -6.249 1.00 90.38 88 GLU A N 1
ATOM 682 C CA . GLU A 1 88 ? 15.646 0.562 -6.146 1.00 90.38 88 GLU A CA 1
ATOM 683 C C . GLU A 1 88 ? 15.954 -0.811 -6.758 1.00 90.38 88 GLU A C 1
ATOM 685 O O . GLU A 1 88 ? 15.510 -1.834 -6.252 1.00 90.38 88 GLU A O 1
ATOM 690 N N . SER A 1 89 ? 16.736 -0.838 -7.843 1.00 78.06 89 SER A N 1
ATOM 691 C CA . SER A 1 89 ? 17.362 -2.062 -8.378 1.00 78.06 89 SER A CA 1
ATOM 692 C C . SER A 1 89 ? 16.423 -3.275 -8.547 1.00 78.06 89 SER A C 1
ATOM 694 O O . SER A 1 89 ? 16.829 -4.400 -8.270 1.00 78.06 89 SER A O 1
ATOM 696 N N . ASN A 1 90 ? 15.199 -3.039 -9.041 1.00 83.94 90 ASN A N 1
ATOM 697 C CA . ASN A 1 90 ? 14.097 -4.002 -9.261 1.00 83.94 90 ASN A CA 1
ATOM 698 C C . ASN A 1 90 ? 13.191 -4.309 -8.059 1.00 83.94 90 ASN A C 1
ATOM 700 O O . ASN A 1 90 ? 12.259 -5.090 -8.208 1.00 83.94 90 ASN A O 1
ATOM 704 N N . PHE A 1 91 ? 13.411 -3.678 -6.909 1.00 92.88 91 PHE A N 1
ATOM 705 C CA . PHE A 1 91 ? 12.510 -3.761 -5.763 1.00 92.88 91 PHE A CA 1
ATOM 706 C C . PHE A 1 91 ? 11.917 -2.396 -5.431 1.00 92.88 91 PHE A C 1
ATOM 708 O O . PHE A 1 91 ? 12.477 -1.332 -5.710 1.00 92.88 91 PHE A O 1
ATOM 715 N N . HIS A 1 92 ? 10.765 -2.421 -4.781 1.00 94.19 92 HIS A N 1
ATOM 716 C CA . HIS A 1 92 ? 10.123 -1.255 -4.212 1.00 94.19 92 HIS A CA 1
ATOM 717 C C . HIS A 1 92 ? 10.474 -1.165 -2.735 1.00 94.19 92 HIS A C 1
ATOM 719 O O . HIS A 1 92 ? 10.051 -1.966 -1.906 1.00 94.19 92 HIS A O 1
ATOM 725 N N . LYS A 1 93 ? 11.268 -0.160 -2.396 1.00 94.94 93 LYS A N 1
ATOM 726 C CA . LYS A 1 93 ? 11.774 0.039 -1.049 1.00 94.94 93 LYS A CA 1
ATOM 727 C C . LYS A 1 93 ? 10.830 0.915 -0.247 1.00 94.94 93 LYS A C 1
ATOM 729 O O . LYS A 1 93 ? 10.761 2.126 -0.473 1.00 94.94 93 LYS A O 1
ATOM 734 N N . LEU A 1 94 ? 10.130 0.307 0.704 1.00 94.56 94 LEU A N 1
ATOM 735 C CA . LEU A 1 94 ? 9.305 0.994 1.688 1.00 94.56 94 LEU A CA 1
ATOM 736 C C . LEU A 1 94 ? 10.144 1.286 2.929 1.00 94.56 94 LEU A C 1
ATOM 738 O O . LEU A 1 94 ? 10.571 0.381 3.643 1.00 94.56 94 LEU A O 1
ATOM 742 N N . LYS A 1 95 ? 10.366 2.564 3.213 1.00 93.38 95 LYS A N 1
ATOM 743 C CA . LYS A 1 95 ? 11.092 3.018 4.395 1.00 93.38 95 LYS A CA 1
ATOM 744 C C . LYS A 1 95 ? 10.136 3.698 5.366 1.00 93.38 95 LYS A C 1
ATOM 746 O O . LYS A 1 95 ? 9.379 4.593 4.996 1.00 93.38 95 LYS A O 1
ATOM 751 N N . LEU A 1 96 ? 10.214 3.262 6.615 1.00 91.38 96 LEU A N 1
ATOM 752 C CA . LEU A 1 96 ? 9.388 3.688 7.734 1.00 91.38 96 LEU A CA 1
ATOM 753 C C . LEU A 1 96 ? 10.308 4.242 8.824 1.00 91.38 96 LEU A C 1
ATOM 755 O O . LEU A 1 96 ? 11.178 3.548 9.357 1.00 91.38 96 LEU A O 1
ATOM 759 N N . ILE A 1 97 ? 10.132 5.513 9.147 1.00 88.19 97 ILE A N 1
ATOM 760 C CA . ILE A 1 97 ? 10.859 6.229 10.187 1.00 88.19 97 ILE A CA 1
ATOM 761 C C . ILE A 1 97 ? 9.931 6.343 11.390 1.00 88.19 97 ILE A C 1
ATOM 763 O O . ILE A 1 97 ? 8.829 6.881 11.303 1.00 88.19 97 ILE A O 1
ATOM 767 N N . SER A 1 98 ? 10.379 5.817 12.526 1.00 80.00 98 SER A N 1
ATOM 768 C CA . SER A 1 98 ? 9.636 5.940 13.775 1.00 80.00 98 SER A CA 1
ATOM 769 C C . SER A 1 98 ? 9.664 7.380 14.282 1.00 80.00 98 SER A C 1
ATOM 771 O O . SER A 1 98 ? 10.687 8.056 14.212 1.00 80.00 98 SER A O 1
ATOM 773 N N . THR A 1 99 ? 8.559 7.826 14.875 1.00 74.75 99 THR A N 1
ATOM 774 C CA . THR A 1 99 ? 8.462 9.137 15.535 1.00 74.75 99 THR A CA 1
ATOM 775 C C . THR A 1 99 ? 9.304 9.211 16.816 1.00 74.75 99 THR A C 1
ATOM 777 O O . THR A 1 99 ? 9.585 10.299 17.313 1.00 74.75 99 THR A O 1
ATOM 780 N N . LYS A 1 100 ? 9.697 8.066 17.393 1.00 75.50 100 LYS A N 1
ATOM 781 C CA . LYS A 1 100 ? 10.563 8.030 18.578 1.00 75.50 100 LYS A CA 1
ATOM 782 C C . LYS A 1 100 ? 12.016 8.240 18.158 1.00 75.50 100 LYS A C 1
ATOM 784 O O . LYS A 1 100 ? 12.527 7.523 17.298 1.00 75.50 100 LYS A O 1
ATOM 789 N N . SER A 1 101 ? 12.684 9.198 18.799 1.00 66.56 101 SER A N 1
ATOM 790 C CA . SER A 1 101 ? 14.112 9.431 18.598 1.00 66.56 101 SER A CA 1
ATOM 791 C C . SER A 1 101 ? 14.915 8.169 18.938 1.00 66.56 101 SER A C 1
ATOM 793 O O . SER A 1 101 ? 14.562 7.416 19.845 1.00 66.56 101 SER A O 1
ATOM 795 N N . ASN A 1 102 ? 16.003 7.946 18.197 1.00 72.38 102 ASN A N 1
ATOM 796 C CA . ASN A 1 102 ? 16.955 6.848 18.403 1.00 72.38 102 ASN A CA 1
ATOM 797 C C . ASN A 1 102 ? 16.491 5.431 17.988 1.00 72.38 102 ASN A C 1
ATOM 799 O O . ASN A 1 102 ? 17.092 4.443 18.404 1.00 72.38 102 ASN A O 1
ATOM 803 N N . ILE A 1 103 ? 15.457 5.306 17.147 1.00 81.69 103 ILE A N 1
ATOM 804 C CA . ILE A 1 103 ? 15.076 4.023 16.531 1.00 81.69 103 ILE A CA 1
ATOM 805 C C . ILE A 1 103 ? 15.552 3.993 15.075 1.00 81.69 103 ILE A C 1
ATOM 807 O O . ILE A 1 103 ? 15.324 4.936 14.316 1.00 81.69 103 ILE A O 1
ATOM 811 N N . LYS A 1 104 ? 16.218 2.902 14.676 1.00 83.88 104 LYS A N 1
ATOM 812 C CA . LYS A 1 104 ? 16.681 2.708 13.296 1.00 83.88 104 LYS A CA 1
ATOM 813 C C . LYS A 1 104 ? 15.473 2.635 12.342 1.00 83.88 104 LYS A C 1
ATOM 815 O O . LYS A 1 104 ? 14.512 1.939 12.668 1.00 83.88 104 LYS A O 1
ATOM 820 N N . PRO A 1 105 ? 15.507 3.305 11.173 1.00 87.31 105 PRO A N 1
ATOM 821 C CA . PRO A 1 105 ? 14.436 3.204 10.186 1.00 87.31 105 PRO A CA 1
ATOM 822 C C . PRO A 1 105 ? 14.227 1.756 9.740 1.00 87.31 105 PRO A C 1
ATOM 824 O O . PRO A 1 105 ? 15.195 1.070 9.400 1.00 87.31 105 PRO A O 1
ATOM 827 N N . LEU A 1 106 ? 12.972 1.316 9.708 1.00 90.50 106 LEU A N 1
ATOM 828 C CA . LEU A 1 106 ? 12.601 0.035 9.124 1.00 90.50 106 LEU A CA 1
ATOM 829 C C . LEU A 1 106 ? 12.563 0.197 7.606 1.00 90.50 106 LEU A C 1
ATOM 831 O O . LEU A 1 106 ? 12.040 1.181 7.088 1.00 90.50 106 LEU A O 1
ATOM 835 N N . THR A 1 107 ? 13.171 -0.742 6.899 1.00 92.38 107 THR A N 1
ATOM 836 C CA . THR A 1 107 ? 13.219 -0.759 5.439 1.00 92.38 107 THR A CA 1
ATOM 837 C C . THR A 1 107 ? 12.736 -2.122 4.987 1.00 92.38 107 THR A C 1
ATOM 839 O O . THR A 1 107 ? 13.242 -3.129 5.474 1.00 92.38 107 THR A O 1
ATOM 842 N N . LEU A 1 108 ? 11.754 -2.130 4.097 1.00 93.00 108 LEU A N 1
ATOM 843 C CA . LEU A 1 108 ? 11.176 -3.320 3.499 1.00 93.00 108 LEU A CA 1
ATOM 844 C C . LEU A 1 108 ? 11.413 -3.248 1.998 1.00 93.00 108 LEU A C 1
ATOM 846 O O . LEU A 1 108 ? 11.231 -2.191 1.393 1.00 93.00 108 LEU A O 1
ATOM 850 N N . GLU A 1 109 ? 11.833 -4.360 1.423 1.00 94.44 109 GLU A N 1
ATOM 851 C CA . GLU A 1 109 ? 11.960 -4.535 -0.017 1.00 94.44 109 GLU A CA 1
ATOM 852 C C . GLU A 1 109 ? 10.745 -5.341 -0.460 1.00 94.44 109 GLU A C 1
ATOM 854 O O . GLU A 1 109 ? 10.484 -6.398 0.104 1.00 94.44 109 GLU A O 1
ATOM 859 N N . LEU A 1 110 ? 9.969 -4.777 -1.382 1.00 94.19 110 LEU A N 1
ATOM 860 C CA . LEU A 1 110 ? 8.770 -5.389 -1.941 1.00 94.19 110 LEU A CA 1
ATOM 861 C C . LEU A 1 110 ? 9.011 -5.667 -3.420 1.00 94.19 110 LEU A C 1
ATOM 863 O O . LEU A 1 110 ? 9.481 -4.776 -4.132 1.00 94.19 110 LEU A O 1
ATOM 867 N N . ASP A 1 111 ? 8.676 -6.858 -3.896 1.00 93.50 111 ASP A N 1
ATOM 868 C CA . ASP A 1 111 ? 8.593 -7.103 -5.336 1.00 93.50 111 ASP A CA 1
ATOM 869 C C . ASP A 1 111 ? 7.291 -6.525 -5.947 1.00 93.50 111 ASP A C 1
ATOM 871 O O . ASP A 1 111 ? 6.442 -5.945 -5.256 1.00 93.50 111 ASP A O 1
ATOM 875 N N . ASP A 1 112 ? 7.138 -6.646 -7.269 1.00 92.75 112 ASP A N 1
ATOM 876 C CA . ASP A 1 112 ? 5.950 -6.160 -7.984 1.00 92.75 112 ASP A CA 1
ATOM 877 C C . ASP A 1 112 ? 4.652 -6.846 -7.503 1.00 92.75 112 ASP A C 1
ATOM 879 O O . ASP A 1 112 ? 3.591 -6.215 -7.440 1.00 92.75 112 ASP A O 1
ATOM 883 N N . ALA A 1 113 ? 4.714 -8.142 -7.176 1.00 93.81 113 ALA A N 1
ATOM 884 C CA . ALA A 1 113 ? 3.562 -8.929 -6.744 1.00 93.81 113 ALA A CA 1
ATOM 885 C C . ALA A 1 113 ? 3.160 -8.575 -5.306 1.00 93.81 113 ALA A C 1
ATOM 887 O O . ALA A 1 113 ? 1.985 -8.334 -5.028 1.00 93.81 113 ALA A O 1
ATOM 888 N N . GLU A 1 114 ? 4.137 -8.454 -4.416 1.00 95.25 114 GLU A N 1
ATOM 889 C CA . GLU A 1 114 ? 3.985 -8.050 -3.025 1.00 95.25 114 GLU A CA 1
ATOM 890 C C . GLU A 1 114 ? 3.408 -6.636 -2.917 1.00 95.25 114 GLU A C 1
ATOM 892 O O . GLU A 1 114 ? 2.468 -6.400 -2.149 1.00 95.25 114 GLU A O 1
ATOM 897 N N . LEU A 1 115 ? 3.897 -5.694 -3.734 1.00 95.19 115 LEU A N 1
ATOM 898 C CA . LEU A 1 115 ? 3.319 -4.354 -3.814 1.00 95.19 115 LEU A CA 1
ATOM 899 C C . LEU A 1 115 ? 1.874 -4.390 -4.327 1.00 95.19 115 LEU A C 1
ATOM 901 O O . LEU A 1 115 ? 1.022 -3.651 -3.819 1.00 95.19 115 LEU A O 1
ATOM 905 N N . ALA A 1 116 ? 1.578 -5.223 -5.328 1.00 95.06 116 ALA A N 1
ATOM 906 C CA . ALA A 1 116 ? 0.228 -5.350 -5.867 1.00 95.06 116 ALA A CA 1
ATOM 907 C C . ALA A 1 116 ? -0.749 -5.910 -4.823 1.00 95.06 116 ALA A C 1
ATOM 909 O O . ALA A 1 116 ? -1.853 -5.380 -4.674 1.00 95.06 116 ALA A O 1
ATOM 910 N N . ASP A 1 117 ? -0.349 -6.935 -4.076 1.00 95.62 117 ASP A N 1
ATOM 911 C CA . ASP A 1 117 ? -1.164 -7.541 -3.021 1.00 95.62 117 ASP A CA 1
ATOM 912 C C . ASP A 1 117 ? -1.403 -6.572 -1.861 1.00 95.62 117 ASP A C 1
ATOM 914 O O . ASP A 1 117 ? -2.541 -6.400 -1.414 1.00 95.62 117 ASP A O 1
ATOM 918 N N . LEU A 1 118 ? -0.362 -5.849 -1.441 1.00 95.88 118 LEU A N 1
ATOM 919 C CA . LEU A 1 118 ? -0.481 -4.791 -0.444 1.00 95.88 118 LEU A CA 1
ATOM 920 C C . LEU A 1 118 ? -1.430 -3.676 -0.905 1.00 95.88 118 LEU A C 1
ATOM 922 O O . LEU A 1 118 ? -2.309 -3.267 -0.146 1.00 95.88 118 LEU A O 1
ATOM 926 N N . THR A 1 119 ? -1.302 -3.218 -2.154 1.00 95.25 119 THR A N 1
ATOM 927 C CA . THR A 1 119 ? -2.191 -2.188 -2.715 1.00 95.25 119 THR A CA 1
ATOM 928 C C . THR A 1 119 ? -3.646 -2.657 -2.694 1.00 95.25 119 THR A C 1
ATOM 930 O O . THR A 1 119 ? -4.505 -1.954 -2.171 1.00 95.25 119 THR A O 1
ATOM 933 N N . LYS A 1 120 ? -3.929 -3.875 -3.178 1.00 94.94 120 LYS A N 1
ATOM 934 C CA . LYS A 1 120 ? -5.289 -4.445 -3.182 1.00 94.94 120 LYS A CA 1
ATOM 935 C C . LYS A 1 120 ? -5.865 -4.577 -1.774 1.00 94.94 120 LYS A C 1
ATOM 937 O O . LYS A 1 120 ? -7.047 -4.303 -1.565 1.00 94.94 120 LYS A O 1
ATOM 942 N N . CYS A 1 121 ? -5.043 -4.990 -0.808 1.00 95.88 121 CYS A N 1
ATOM 943 C CA . CYS A 1 121 ? -5.456 -5.107 0.587 1.00 95.88 121 CYS A CA 1
ATOM 944 C C . CYS A 1 121 ? -5.929 -3.752 1.135 1.00 95.88 121 CYS A C 1
ATOM 946 O O . CYS A 1 121 ? -7.010 -3.657 1.718 1.00 95.88 121 CYS A O 1
ATOM 948 N N . LEU A 1 122 ? -5.165 -2.685 0.882 1.00 94.56 122 LEU A N 1
ATOM 949 C CA . LEU A 1 122 ? -5.510 -1.327 1.308 1.00 94.56 122 LEU A CA 1
ATOM 950 C C . LEU A 1 122 ? -6.692 -0.741 0.517 1.00 94.56 122 LEU A C 1
ATOM 952 O O . LEU A 1 122 ? -7.528 -0.041 1.090 1.00 94.56 122 LEU A O 1
ATOM 956 N N . ASP A 1 123 ? -6.831 -1.075 -0.765 1.00 93.00 123 ASP A N 1
ATOM 957 C CA . ASP A 1 123 ? -7.986 -0.678 -1.578 1.00 93.00 123 ASP A CA 1
ATOM 958 C C . ASP A 1 123 ? -9.292 -1.309 -1.066 1.00 93.00 123 ASP A C 1
ATOM 960 O O . ASP A 1 123 ? -10.337 -0.657 -1.059 1.00 93.00 123 ASP A O 1
ATOM 964 N N . LYS A 1 124 ? -9.264 -2.556 -0.575 1.00 93.38 124 LYS A N 1
ATOM 965 C CA . LYS A 1 124 ? -10.436 -3.170 0.078 1.00 93.38 124 LYS A CA 1
ATOM 966 C C . LYS A 1 124 ? -10.844 -2.427 1.346 1.00 93.38 124 LYS A C 1
ATOM 968 O O . LYS A 1 124 ? -12.032 -2.275 1.606 1.00 93.38 124 LYS A O 1
ATOM 973 N N . VAL A 1 125 ? -9.864 -1.973 2.123 1.00 92.44 125 VAL A N 1
ATOM 974 C CA . VAL A 1 125 ? -10.085 -1.248 3.381 1.00 92.44 125 VAL A CA 1
ATOM 975 C C . VAL A 1 125 ? -10.677 0.129 3.108 1.00 92.44 125 VAL A C 1
ATOM 977 O O . VAL A 1 125 ? -11.655 0.518 3.737 1.00 92.44 125 VAL A O 1
ATOM 980 N N . THR A 1 126 ? -10.126 0.860 2.140 1.00 90.81 126 THR A N 1
ATOM 981 C CA . THR A 1 126 ? -10.619 2.203 1.799 1.00 90.81 126 THR A CA 1
ATOM 982 C C . THR A 1 126 ? -12.019 2.190 1.185 1.00 90.81 126 THR A C 1
ATOM 984 O O . THR A 1 126 ? -12.743 3.172 1.329 1.00 90.81 126 THR A O 1
ATOM 987 N N . ASN A 1 127 ? -12.423 1.081 0.555 1.00 90.00 127 ASN A N 1
ATOM 988 C CA . ASN A 1 127 ? -13.752 0.905 -0.033 1.00 90.00 127 ASN A CA 1
ATOM 989 C C . ASN A 1 127 ? -14.774 0.200 0.888 1.00 90.00 127 ASN A C 1
ATOM 991 O O . ASN A 1 127 ? -15.925 0.033 0.479 1.00 90.00 127 ASN A O 1
ATOM 995 N N . ASP A 1 128 ? -14.408 -0.230 2.105 1.00 90.81 128 ASP A N 1
ATOM 996 C CA . ASP A 1 128 ? -15.370 -0.857 3.027 1.00 90.81 128 ASP A CA 1
ATOM 997 C C . ASP A 1 128 ? -16.311 0.202 3.621 1.00 90.81 128 ASP A C 1
ATOM 999 O O . ASP A 1 128 ? -15.910 1.055 4.412 1.00 90.81 128 ASP A O 1
ATOM 1003 N N . THR A 1 129 ? -17.602 0.103 3.297 1.00 86.44 129 THR A N 1
ATOM 1004 C CA . THR A 1 129 ? -18.654 1.010 3.785 1.00 86.44 129 THR A CA 1
ATOM 1005 C C . THR A 1 129 ? -18.844 0.963 5.301 1.00 86.44 129 THR A C 1
ATOM 1007 O O . THR A 1 129 ? -19.484 1.840 5.873 1.00 86.44 129 THR A O 1
ATOM 1010 N N . ASN A 1 130 ? -18.320 -0.067 5.968 1.00 87.38 130 ASN A N 1
ATOM 1011 C CA . ASN A 1 130 ? -18.406 -0.222 7.417 1.00 87.38 130 ASN A CA 1
ATOM 1012 C C . ASN A 1 130 ? -17.235 0.429 8.167 1.00 87.38 130 ASN A C 1
ATOM 1014 O O . ASN A 1 130 ? -17.149 0.297 9.389 1.00 87.38 130 ASN A O 1
ATOM 1018 N N . LEU A 1 131 ? -16.328 1.101 7.459 1.00 85.81 131 LEU A N 1
ATOM 1019 C CA . LEU A 1 131 ? -15.250 1.889 8.040 1.00 85.81 131 LEU A CA 1
ATOM 1020 C C . LEU A 1 131 ? -15.553 3.367 7.797 1.00 85.81 131 LEU A C 1
ATOM 1022 O O . LEU A 1 131 ? -15.295 3.900 6.722 1.00 85.81 131 LEU A O 1
ATOM 1026 N N . ALA A 1 132 ? -16.088 4.046 8.810 1.00 83.38 132 ALA A N 1
ATOM 1027 C CA . ALA A 1 132 ? -16.408 5.472 8.736 1.00 83.38 132 ALA A CA 1
ATOM 1028 C C . ALA A 1 132 ? -15.177 6.341 9.063 1.00 83.38 132 ALA A C 1
ATOM 1030 O O . ALA A 1 132 ? -15.240 7.272 9.861 1.00 83.38 132 ALA A O 1
ATOM 1031 N N . ILE A 1 133 ? -14.029 6.007 8.468 1.00 82.56 133 ILE A N 1
ATOM 1032 C CA . ILE A 1 133 ? -12.746 6.680 8.696 1.00 82.56 133 ILE A CA 1
ATOM 1033 C C . ILE A 1 133 ? -12.446 7.570 7.489 1.00 82.56 133 ILE A C 1
ATOM 1035 O O . ILE A 1 133 ? -12.564 7.142 6.342 1.00 82.56 133 ILE A O 1
ATOM 1039 N N . GLN A 1 134 ? -12.033 8.812 7.738 1.00 82.81 134 GLN A N 1
ATOM 1040 C CA . GLN A 1 134 ? -11.599 9.714 6.672 1.00 82.81 134 GLN A CA 1
ATOM 1041 C C . GLN A 1 134 ? -10.189 9.331 6.215 1.00 82.81 134 GLN A C 1
ATOM 1043 O O . GLN A 1 134 ? -9.188 9.724 6.812 1.00 82.81 134 GLN A O 1
ATOM 1048 N N . TRP A 1 135 ? -10.114 8.536 5.153 1.00 83.75 135 TRP A N 1
ATOM 1049 C CA . TRP A 1 135 ? -8.853 8.185 4.512 1.00 83.75 135 TRP A CA 1
ATOM 1050 C C . TRP A 1 135 ? -8.337 9.359 3.672 1.00 83.75 135 TRP A C 1
ATOM 1052 O O . TRP A 1 135 ? -9.067 9.907 2.845 1.00 83.75 135 TRP A O 1
ATOM 1062 N N . ASN A 1 136 ? -7.061 9.722 3.830 1.00 78.56 136 ASN A N 1
ATOM 1063 C CA . ASN A 1 136 ? -6.402 10.694 2.957 1.00 78.56 136 ASN A CA 1
ATOM 1064 C C . ASN A 1 136 ? -6.041 10.029 1.619 1.00 78.56 136 ASN A C 1
ATOM 1066 O O . ASN A 1 136 ? -4.912 9.593 1.401 1.00 78.56 136 ASN A O 1
ATOM 1070 N N . ILE A 1 137 ? -7.028 9.872 0.738 1.00 75.31 137 ILE A N 1
ATOM 1071 C CA . ILE A 1 137 ? -6.820 9.272 -0.580 1.00 75.31 137 ILE A CA 1
ATOM 1072 C C . ILE A 1 137 ? -6.342 10.375 -1.535 1.00 75.31 137 ILE A C 1
ATOM 1074 O O . ILE A 1 137 ? -7.014 11.401 -1.669 1.00 75.31 137 ILE A O 1
ATOM 1078 N N . PRO A 1 138 ? -5.216 10.186 -2.247 1.00 72.25 138 PRO A N 1
ATOM 1079 C CA . PRO A 1 138 ? -4.731 11.177 -3.199 1.00 72.25 138 PRO A CA 1
ATOM 1080 C C . PRO A 1 138 ? -5.793 11.452 -4.273 1.00 72.25 138 PRO A C 1
ATOM 1082 O O . PRO A 1 138 ? -6.291 10.529 -4.926 1.00 72.25 138 PRO A O 1
ATOM 1085 N N . ASN A 1 139 ? -6.115 12.726 -4.504 1.00 68.19 139 ASN A N 1
ATOM 1086 C CA . ASN A 1 139 ? -7.011 13.121 -5.590 1.00 68.19 139 ASN A CA 1
ATOM 1087 C C . ASN A 1 139 ? -6.445 12.687 -6.950 1.00 68.19 139 ASN A C 1
ATOM 1089 O O . ASN A 1 139 ? -5.238 12.767 -7.197 1.00 68.19 139 ASN A O 1
ATOM 1093 N N . SER A 1 140 ? -7.316 12.241 -7.859 1.00 61.56 140 SER A N 1
ATOM 1094 C CA . SER A 1 140 ? -6.939 11.805 -9.206 1.00 61.56 140 SER A CA 1
ATOM 1095 C C . SER A 1 140 ? -6.459 12.994 -10.047 1.00 61.56 140 SER A C 1
ATOM 1097 O O . SER A 1 140 ? -7.221 13.611 -10.795 1.00 61.56 140 SER A O 1
ATOM 1099 N N . LYS A 1 141 ? -5.183 13.359 -9.923 1.00 63.50 141 LYS A N 1
ATOM 1100 C CA . LYS A 1 141 ? -4.574 14.369 -10.786 1.00 63.50 141 LYS A CA 1
ATOM 1101 C C . LYS A 1 141 ? -4.206 13.715 -12.114 1.00 63.50 141 LYS A C 1
ATOM 1103 O O . LYS A 1 141 ? -3.490 12.718 -12.140 1.00 63.50 141 LYS A O 1
ATOM 1108 N N . LYS A 1 142 ? -4.691 14.280 -13.223 1.00 59.91 142 LYS A N 1
ATOM 1109 C CA . LYS A 1 142 ? -4.284 13.842 -14.565 1.00 59.91 142 LYS A CA 1
ATOM 1110 C C . LYS A 1 142 ? -2.766 13.970 -14.683 1.00 59.91 142 LYS A C 1
ATOM 1112 O O . LYS A 1 142 ? -2.216 15.041 -14.423 1.00 59.91 142 LYS A O 1
ATOM 1117 N N . LEU A 1 143 ? -2.105 12.883 -15.067 1.00 59.53 143 LEU A N 1
ATOM 1118 C CA . LEU A 1 143 ? -0.674 12.900 -15.342 1.00 59.53 143 LEU A CA 1
ATOM 1119 C C . LEU A 1 143 ? -0.406 13.770 -16.570 1.00 59.53 143 LEU A C 1
ATOM 1121 O O . LEU A 1 143 ? -1.130 13.708 -17.568 1.00 59.53 143 LEU A O 1
ATOM 1125 N N . PHE A 1 144 ? 0.625 14.610 -16.496 1.00 63.84 144 PHE A N 1
ATOM 1126 C CA . PHE A 1 144 ? 1.019 15.429 -17.636 1.00 63.84 144 PHE A CA 1
ATOM 1127 C C . PHE A 1 144 ? 1.634 14.532 -18.712 1.00 63.84 144 PHE A C 1
ATOM 1129 O O . PHE A 1 144 ? 2.503 13.714 -18.421 1.00 63.84 144 PHE A O 1
ATOM 1136 N N . ARG A 1 145 ? 1.221 14.711 -19.976 1.00 60.31 145 ARG A N 1
ATOM 1137 C CA . ARG A 1 145 ? 1.722 13.914 -21.114 1.00 60.31 145 ARG A CA 1
ATOM 1138 C C . ARG A 1 145 ? 3.252 13.900 -21.208 1.00 60.31 145 ARG A C 1
ATOM 1140 O O . ARG A 1 145 ? 3.818 12.888 -21.597 1.00 60.31 145 ARG A O 1
ATOM 1147 N N . SER A 1 146 ? 3.916 14.984 -20.809 1.00 60.53 146 SER A N 1
ATOM 1148 C CA . SER A 1 146 ? 5.381 15.075 -20.778 1.00 60.53 146 SER A CA 1
ATOM 1149 C C . SER A 1 146 ? 6.036 14.047 -19.851 1.00 60.53 146 SER A C 1
ATOM 1151 O O . SER A 1 146 ? 7.084 13.517 -20.196 1.00 60.53 146 SER A O 1
ATOM 1153 N N . GLN A 1 147 ? 5.405 13.725 -18.718 1.00 59.09 147 GLN A N 1
ATOM 1154 C CA . GLN A 1 147 ? 5.908 12.745 -17.746 1.00 59.09 147 GLN A CA 1
ATOM 1155 C C . GLN A 1 147 ? 5.712 11.302 -18.222 1.00 59.09 147 GLN A C 1
ATOM 1157 O O . GLN A 1 147 ? 6.477 10.421 -17.847 1.00 59.09 147 GLN A O 1
ATOM 1162 N N . LEU A 1 148 ? 4.704 11.065 -19.069 1.00 60.03 148 LEU A N 1
ATOM 1163 C CA . LEU A 1 148 ? 4.510 9.773 -19.724 1.00 60.03 148 LEU A CA 1
ATOM 1164 C C . LEU A 1 148 ? 5.572 9.571 -20.814 1.00 60.03 148 LEU A C 1
ATOM 1166 O O . LEU A 1 148 ? 6.246 8.549 -20.837 1.00 60.03 148 LEU A O 1
ATOM 1170 N N . ILE A 1 149 ? 5.776 10.571 -21.679 1.00 60.06 149 ILE A N 1
ATOM 1171 C CA . ILE A 1 149 ? 6.698 10.478 -22.824 1.00 60.06 149 ILE A CA 1
ATOM 1172 C C . ILE A 1 149 ? 8.153 10.287 -22.378 1.00 60.06 149 ILE A C 1
ATOM 1174 O O . ILE A 1 149 ? 8.875 9.521 -23.014 1.00 60.06 149 ILE A O 1
ATOM 1178 N N . SER A 1 150 ? 8.582 10.916 -21.278 1.00 60.00 150 SER A N 1
ATOM 1179 C CA . SER A 1 150 ? 9.956 10.767 -20.774 1.00 60.00 150 SER A CA 1
ATOM 1180 C C . SER A 1 150 ? 10.316 9.331 -20.392 1.00 60.00 150 SER A C 1
ATOM 1182 O O . SER A 1 150 ? 11.489 8.987 -20.417 1.00 60.00 150 SER A O 1
ATOM 1184 N N . ASN A 1 151 ? 9.325 8.497 -20.068 1.00 57.00 151 ASN A N 1
ATOM 1185 C CA . ASN A 1 151 ? 9.538 7.098 -19.705 1.00 57.00 151 ASN A CA 1
ATOM 1186 C C . ASN A 1 151 ? 9.353 6.121 -20.881 1.00 57.00 151 ASN A C 1
ATOM 1188 O O . ASN A 1 151 ? 9.759 4.968 -20.803 1.00 57.00 151 ASN A O 1
ATOM 1192 N N . LEU A 1 152 ? 8.757 6.563 -21.995 1.00 55.09 152 LEU A N 1
ATOM 1193 C CA . LEU A 1 152 ? 8.720 5.762 -23.226 1.00 55.09 152 LEU A CA 1
ATOM 1194 C C . LEU A 1 152 ? 10.057 5.789 -23.984 1.00 55.09 152 LEU A C 1
ATOM 1196 O O . LEU A 1 152 ? 10.272 4.955 -24.864 1.00 55.09 152 LEU A O 1
ATOM 1200 N N . TYR A 1 153 ? 10.949 6.726 -23.658 1.00 54.34 153 TYR A N 1
ATOM 1201 C CA . TYR A 1 153 ? 12.271 6.839 -24.265 1.00 54.34 153 TYR A CA 1
ATOM 1202 C C . TYR A 1 153 ? 13.298 5.953 -23.550 1.00 54.34 153 TYR A C 1
ATOM 1204 O O . TYR A 1 153 ? 14.288 6.436 -23.013 1.00 54.34 153 TYR A O 1
ATOM 1212 N N . ASP A 1 154 ? 13.089 4.638 -23.613 1.00 57.56 154 ASP A N 1
ATOM 1213 C CA . ASP A 1 154 ? 14.208 3.701 -23.566 1.00 57.56 154 ASP A CA 1
ATOM 1214 C C . ASP A 1 154 ? 14.745 3.576 -25.000 1.00 57.56 154 ASP A C 1
ATOM 1216 O O . ASP A 1 154 ? 14.129 2.887 -25.824 1.00 57.56 154 ASP A O 1
ATOM 1220 N N . PRO A 1 155 ? 15.867 4.234 -25.363 1.00 60.22 155 PRO A N 1
ATOM 1221 C CA . PRO A 1 155 ? 16.374 4.208 -26.739 1.00 60.22 155 PRO A CA 1
ATOM 1222 C C . PRO A 1 155 ? 16.693 2.779 -27.202 1.00 60.22 155 PRO A C 1
ATOM 1224 O O . PRO A 1 155 ? 16.639 2.483 -28.393 1.00 60.22 155 PRO A O 1
ATOM 1227 N N . ILE A 1 156 ? 16.938 1.868 -26.253 1.00 62.22 156 ILE A N 1
ATOM 1228 C CA . ILE A 1 156 ? 17.193 0.443 -26.481 1.00 62.22 156 ILE A CA 1
ATOM 1229 C C . ILE A 1 156 ? 15.952 -0.270 -27.042 1.00 62.22 156 ILE A C 1
ATOM 1231 O O . ILE A 1 156 ? 16.081 -1.173 -27.867 1.00 62.22 156 ILE A O 1
ATOM 1235 N N . ARG A 1 157 ? 14.735 0.159 -26.683 1.00 61.84 157 ARG A N 1
ATOM 1236 C CA . ARG A 1 157 ? 13.497 -0.501 -27.125 1.00 61.84 157 ARG A CA 1
ATOM 1237 C C . ARG A 1 157 ? 13.197 -0.272 -28.610 1.00 61.84 157 ARG A C 1
ATOM 1239 O O . ARG A 1 157 ? 12.549 -1.105 -29.237 1.00 61.84 157 ARG A O 1
ATOM 1246 N N . ILE A 1 158 ? 13.715 0.817 -29.183 1.00 63.28 158 ILE A N 1
ATOM 1247 C CA . ILE A 1 158 ? 13.596 1.149 -30.613 1.00 63.28 158 ILE A CA 1
ATOM 1248 C C . ILE A 1 158 ? 14.615 0.362 -31.461 1.00 63.28 158 ILE A C 1
ATOM 1250 O O . ILE A 1 158 ? 14.402 0.164 -32.655 1.00 63.28 158 ILE A O 1
ATOM 1254 N N . ILE A 1 159 ? 15.687 -0.169 -30.863 1.00 69.12 159 ILE A N 1
ATOM 1255 C CA . ILE A 1 159 ? 16.695 -0.949 -31.599 1.00 69.12 159 ILE A CA 1
ATOM 1256 C C . ILE A 1 159 ? 16.103 -2.279 -32.096 1.00 69.12 159 ILE A C 1
ATOM 1258 O O . ILE A 1 159 ? 16.378 -2.668 -33.226 1.00 69.12 159 ILE A O 1
ATOM 1262 N N . TYR A 1 160 ? 15.230 -2.935 -31.321 1.00 76.44 160 TYR A N 1
ATOM 1263 C CA . TYR A 1 160 ? 14.610 -4.216 -31.698 1.00 76.44 160 TYR A CA 1
ATOM 1264 C C . TYR A 1 160 ? 13.801 -4.193 -33.015 1.00 76.44 160 TYR A C 1
ATOM 1266 O O . TYR A 1 160 ? 14.011 -5.075 -33.850 1.00 76.44 160 TYR A O 1
ATOM 1274 N N . PRO A 1 161 ? 12.893 -3.227 -33.274 1.00 81.12 161 PRO A N 1
ATOM 1275 C CA . PRO A 1 161 ? 12.202 -3.168 -34.563 1.00 81.12 161 PRO A CA 1
ATOM 1276 C C . PRO A 1 161 ? 13.136 -2.781 -35.719 1.00 81.12 161 PRO A C 1
ATOM 1278 O O . PRO A 1 161 ? 12.954 -3.269 -36.834 1.00 81.12 161 PRO A O 1
ATOM 1281 N N . ILE A 1 162 ? 14.156 -1.951 -35.470 1.00 84.44 162 ILE A N 1
ATOM 1282 C CA . ILE A 1 162 ? 15.123 -1.548 -36.504 1.00 84.44 162 ILE A CA 1
ATOM 1283 C C . ILE A 1 162 ? 15.989 -2.739 -36.929 1.00 84.44 162 ILE A C 1
ATOM 1285 O O . ILE A 1 162 ? 16.188 -2.951 -38.125 1.00 84.44 162 ILE A O 1
ATOM 1289 N N . THR A 1 163 ? 16.470 -3.549 -35.981 1.00 84.44 163 THR A N 1
ATOM 1290 C CA . THR A 1 163 ? 17.255 -4.752 -36.295 1.00 84.44 163 THR A CA 1
ATOM 1291 C C . THR A 1 163 ? 16.418 -5.784 -37.045 1.00 84.44 163 THR A C 1
ATOM 1293 O O . THR A 1 163 ? 16.901 -6.353 -38.023 1.00 84.44 163 THR A O 1
ATOM 1296 N N . GLY A 1 164 ? 15.149 -5.970 -36.668 1.00 85.62 164 GLY A N 1
ATOM 1297 C CA . GLY A 1 164 ? 14.218 -6.834 -37.397 1.00 85.62 164 GLY A CA 1
ATOM 1298 C C . GLY A 1 164 ? 14.022 -6.404 -38.856 1.00 85.62 164 GLY A C 1
ATOM 1299 O O . GLY A 1 164 ? 14.134 -7.229 -39.764 1.00 85.62 164 GLY A O 1
ATOM 1300 N N . LEU A 1 165 ? 13.805 -5.106 -39.099 1.00 89.38 165 LEU A N 1
ATOM 1301 C CA . LEU A 1 165 ? 13.674 -4.563 -40.456 1.00 89.38 165 LEU A CA 1
ATOM 1302 C C . LEU A 1 165 ? 14.969 -4.687 -41.268 1.00 89.38 165 LEU A C 1
ATOM 1304 O O . LEU A 1 165 ? 14.915 -5.009 -42.454 1.00 89.38 165 LEU A O 1
ATOM 1308 N N . ALA A 1 166 ? 16.129 -4.473 -40.644 1.00 89.38 166 ALA A N 1
ATOM 1309 C CA . ALA A 1 166 ? 17.421 -4.621 -41.307 1.00 89.38 166 ALA A CA 1
ATOM 1310 C C . ALA A 1 166 ? 17.674 -6.072 -41.751 1.00 89.38 166 ALA A C 1
ATOM 1312 O O . ALA A 1 166 ? 18.076 -6.302 -42.891 1.00 89.38 166 ALA A O 1
ATOM 1313 N N . ILE A 1 167 ? 17.380 -7.052 -40.887 1.00 92.19 167 ILE A N 1
ATOM 1314 C CA . ILE A 1 167 ? 17.511 -8.481 -41.211 1.00 92.19 167 ILE A CA 1
ATOM 1315 C C . ILE A 1 167 ? 16.544 -8.868 -42.334 1.00 92.19 167 ILE A C 1
ATOM 1317 O O . ILE A 1 167 ? 16.952 -9.536 -43.280 1.00 92.19 167 ILE A O 1
ATOM 1321 N N . PHE A 1 168 ? 15.287 -8.420 -42.270 1.00 92.00 168 PHE A N 1
ATOM 1322 C CA . PHE A 1 168 ? 14.293 -8.704 -43.308 1.00 92.00 168 PHE A CA 1
ATOM 1323 C C . PHE A 1 168 ? 14.669 -8.089 -44.665 1.00 92.00 168 PHE A C 1
ATOM 1325 O O . PHE A 1 168 ? 14.545 -8.728 -45.705 1.00 92.00 168 PHE A O 1
ATOM 1332 N N . SER A 1 169 ? 15.184 -6.859 -44.668 1.00 91.75 169 SER A N 1
ATOM 1333 C CA . SER A 1 169 ? 15.686 -6.219 -45.887 1.00 91.75 169 SER A CA 1
ATOM 1334 C C . SER A 1 169 ? 16.854 -7.008 -46.493 1.00 91.75 169 SER A C 1
ATOM 1336 O O . SER A 1 169 ? 16.886 -7.259 -47.699 1.00 91.75 169 SER A O 1
ATOM 1338 N N . LEU A 1 170 ? 17.779 -7.481 -45.650 1.00 90.38 170 LEU A N 1
ATOM 1339 C CA . LEU A 1 170 ? 18.929 -8.268 -46.086 1.00 90.38 170 LEU A CA 1
ATOM 1340 C C . LEU A 1 170 ? 18.520 -9.628 -46.675 1.00 90.38 170 LEU A C 1
ATOM 1342 O O . LEU A 1 170 ? 19.071 -10.037 -47.696 1.00 90.38 170 LEU A O 1
ATOM 1346 N N . THR A 1 171 ? 17.542 -10.320 -46.081 1.00 90.25 171 THR A N 1
ATOM 1347 C CA . THR A 1 171 ? 17.059 -11.607 -46.607 1.00 90.25 171 THR A CA 1
ATOM 1348 C C . THR A 1 171 ? 16.355 -11.449 -47.951 1.00 90.25 171 THR A C 1
ATOM 1350 O O . THR A 1 171 ? 16.600 -12.249 -48.853 1.00 90.25 171 THR A O 1
ATOM 1353 N N . VAL A 1 172 ? 15.545 -10.399 -48.131 1.00 91.75 172 VAL A N 1
ATOM 1354 C CA . VAL A 1 172 ? 14.902 -10.085 -49.421 1.00 91.75 172 VAL A CA 1
ATOM 1355 C C . VAL A 1 172 ? 15.947 -9.777 -50.494 1.00 91.75 172 VAL A C 1
ATOM 1357 O O . VAL A 1 172 ? 15.851 -10.277 -51.616 1.00 91.75 172 VAL A O 1
ATOM 1360 N N . LEU A 1 173 ? 16.975 -8.997 -50.152 1.00 89.50 173 LEU A N 1
ATOM 1361 C CA . LEU A 1 173 ? 18.024 -8.610 -51.094 1.00 89.50 173 LEU A CA 1
ATOM 1362 C C . LEU A 1 173 ? 18.895 -9.801 -51.517 1.00 89.50 173 LEU A C 1
ATOM 1364 O O . LEU A 1 173 ? 19.234 -9.922 -52.697 1.00 89.50 173 LEU A O 1
ATOM 1368 N N . LEU A 1 174 ? 19.205 -10.706 -50.581 1.00 87.00 174 LEU A N 1
ATOM 1369 C CA . LEU A 1 174 ? 19.874 -11.973 -50.878 1.00 87.00 174 LEU A CA 1
ATOM 1370 C C . LEU A 1 174 ? 18.998 -12.873 -51.753 1.00 87.00 174 LEU A C 1
ATOM 1372 O O . LEU A 1 174 ? 19.486 -1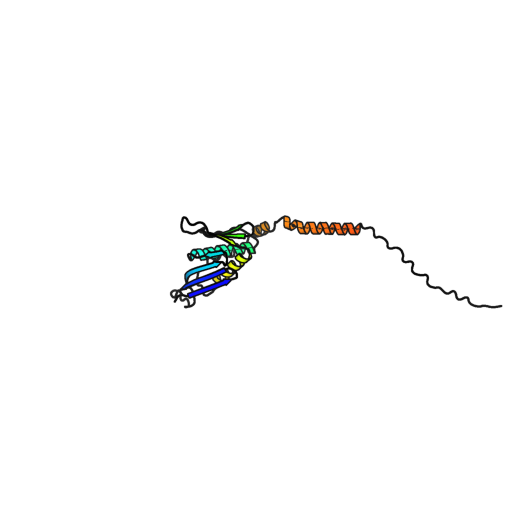3.379 -52.757 1.00 87.00 174 LEU A O 1
ATOM 1376 N N . PHE A 1 175 ? 17.709 -13.031 -51.432 1.00 87.25 175 PHE A N 1
ATOM 1377 C CA . PHE A 1 175 ? 16.783 -13.837 -52.235 1.00 87.25 175 PHE A CA 1
ATOM 1378 C C . PHE A 1 175 ? 16.675 -13.332 -53.679 1.00 87.25 175 PHE A C 1
ATOM 1380 O O . PHE A 1 175 ? 16.648 -14.132 -54.610 1.00 87.25 175 PHE A O 1
ATOM 1387 N N . TYR A 1 176 ? 16.671 -12.011 -53.879 1.00 88.62 176 TYR A N 1
ATOM 1388 C CA . TYR A 1 176 ? 16.645 -11.416 -55.215 1.00 88.62 176 TYR A CA 1
ATOM 1389 C C . TYR A 1 176 ? 17.961 -11.610 -55.991 1.00 88.62 176 TYR A C 1
ATOM 1391 O O . TYR A 1 176 ? 17.934 -11.760 -57.210 1.00 88.62 176 TYR A O 1
ATOM 1399 N N . ASN A 1 177 ? 19.109 -11.626 -55.303 1.00 82.88 177 ASN A N 1
ATOM 1400 C CA . ASN A 1 177 ? 20.424 -11.837 -55.922 1.00 82.88 177 ASN A CA 1
ATOM 1401 C C . ASN A 1 177 ? 20.806 -13.311 -56.111 1.00 82.88 177 ASN A C 1
ATOM 1403 O O . ASN A 1 177 ? 21.812 -13.585 -56.765 1.00 82.88 177 ASN A O 1
ATOM 1407 N N . TYR A 1 178 ? 20.045 -14.266 -55.567 1.00 77.50 178 TYR A N 1
ATOM 1408 C CA . TYR A 1 178 ? 20.307 -15.678 -55.828 1.00 77.50 178 TYR A CA 1
ATOM 1409 C C . TYR A 1 178 ? 20.002 -15.984 -57.303 1.00 77.50 178 TYR A C 1
ATOM 1411 O O . TYR A 1 178 ? 18.846 -15.864 -57.722 1.00 77.50 178 TYR A O 1
ATOM 1419 N N . PRO A 1 179 ? 21.000 -16.390 -58.114 1.00 67.75 179 PRO A N 1
ATOM 1420 C CA . PRO A 1 179 ? 20.742 -16.787 -59.485 1.00 67.75 179 PRO A CA 1
ATOM 1421 C C . PRO A 1 179 ? 19.783 -17.975 -59.454 1.00 67.75 179 PRO A C 1
ATOM 1423 O O . PRO A 1 179 ? 20.075 -19.017 -58.864 1.00 67.75 179 PRO A O 1
ATOM 1426 N N . ARG A 1 180 ? 18.610 -17.801 -60.072 1.00 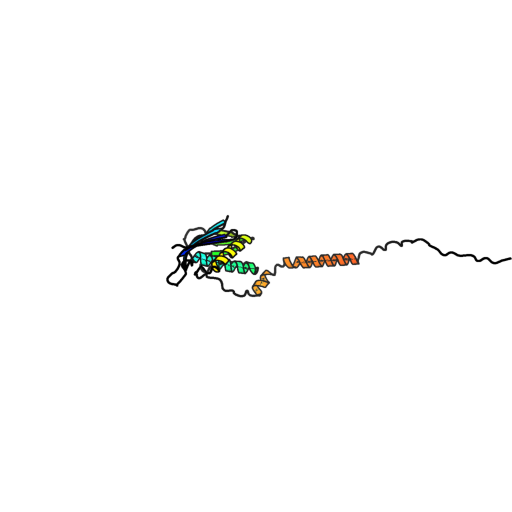57.94 180 ARG A N 1
ATOM 1427 C CA . ARG A 1 180 ? 17.657 -18.884 -60.318 1.00 57.94 180 ARG A CA 1
ATOM 1428 C C . ARG A 1 180 ? 18.398 -19.942 -61.132 1.00 57.94 180 ARG A C 1
ATOM 1430 O O . ARG A 1 180 ? 18.572 -19.787 -62.336 1.00 57.94 180 ARG A O 1
ATOM 1437 N N . SER A 1 181 ? 18.870 -20.991 -60.463 1.00 55.69 181 SER A N 1
ATOM 1438 C CA . SER A 1 181 ? 19.338 -22.209 -61.113 1.00 55.69 181 SER A CA 1
ATOM 1439 C C . SER A 1 181 ? 18.169 -22.746 -61.930 1.00 55.69 181 SER A C 1
ATOM 1441 O O . SER A 1 181 ? 17.227 -23.314 -61.378 1.00 55.69 181 SER A O 1
ATOM 1443 N N . ILE A 1 182 ? 18.212 -22.504 -63.238 1.00 58.41 182 ILE A N 1
ATOM 1444 C CA . ILE A 1 182 ? 17.307 -23.082 -64.225 1.00 58.41 182 ILE A CA 1
ATOM 1445 C C . ILE A 1 182 ? 17.415 -24.601 -64.058 1.00 58.41 182 ILE A C 1
ATOM 1447 O O . ILE A 1 182 ? 18.492 -25.167 -64.244 1.00 58.41 182 ILE A O 1
ATOM 1451 N N . GLN A 1 183 ? 16.335 -25.256 -63.624 1.00 56.34 183 GLN A N 1
ATOM 1452 C CA . GLN A 1 183 ? 16.297 -26.716 -63.627 1.00 56.34 183 GLN A CA 1
ATOM 1453 C C . GLN A 1 183 ? 16.357 -27.212 -65.081 1.00 56.34 183 GLN A C 1
ATOM 1455 O O . GLN A 1 183 ? 15.718 -26.610 -65.947 1.00 56.34 183 GLN A O 1
ATOM 1460 N N . PRO A 1 184 ? 17.134 -28.272 -65.359 1.00 51.16 184 PRO A N 1
ATOM 1461 C CA . PRO A 1 184 ? 17.339 -28.778 -66.709 1.00 51.16 184 PRO A CA 1
ATOM 1462 C C . PRO A 1 184 ? 16.036 -29.324 -67.303 1.00 51.16 184 PRO A C 1
ATOM 1464 O O . PRO A 1 184 ? 15.228 -29.938 -66.603 1.00 51.16 184 PRO A O 1
ATOM 1467 N N . GLU A 1 185 ? 15.860 -29.095 -68.606 1.00 48.47 185 GLU A N 1
ATOM 1468 C CA . GLU A 1 185 ? 14.752 -29.600 -69.413 1.00 48.47 185 GLU A CA 1
ATOM 1469 C C . GLU A 1 185 ? 14.503 -31.086 -69.142 1.00 48.47 185 GLU A C 1
ATOM 1471 O O . GLU A 1 185 ? 15.347 -31.951 -69.379 1.00 48.47 185 GLU A O 1
ATOM 1476 N N . THR A 1 186 ? 13.301 -31.388 -68.663 1.00 46.19 186 THR A N 1
ATOM 1477 C CA . THR A 1 186 ? 12.782 -32.749 -68.653 1.00 46.19 186 THR A CA 1
ATOM 1478 C C . THR A 1 186 ? 12.467 -33.109 -70.102 1.00 46.19 186 THR A C 1
ATOM 1480 O O . THR A 1 186 ? 11.452 -32.679 -70.645 1.00 46.19 186 THR A O 1
ATOM 1483 N N . THR A 1 187 ? 13.354 -33.860 -70.756 1.00 46.16 187 THR A N 1
ATOM 1484 C CA . THR A 1 187 ? 13.104 -34.441 -72.080 1.00 46.16 187 THR A CA 1
ATOM 1485 C C . THR A 1 187 ? 12.011 -35.501 -71.931 1.00 46.16 187 THR A C 1
ATOM 1487 O O . THR A 1 187 ? 12.271 -36.670 -71.650 1.00 46.16 187 THR A O 1
ATOM 1490 N N . VAL A 1 188 ? 10.752 -35.074 -72.038 1.00 50.66 188 VAL A N 1
ATOM 1491 C CA . VAL A 1 188 ? 9.594 -35.966 -72.057 1.00 50.66 188 VAL A CA 1
ATOM 1492 C C . VAL A 1 188 ? 9.517 -36.621 -73.431 1.00 50.66 188 VAL A C 1
ATOM 1494 O O . VAL A 1 188 ? 9.279 -35.963 -74.439 1.00 50.66 188 VAL A O 1
ATOM 1497 N N . GLY A 1 189 ? 9.752 -37.932 -73.410 1.00 46.03 189 GLY A N 1
ATOM 1498 C CA . GLY A 1 189 ? 9.263 -38.964 -74.318 1.00 46.03 189 GLY A CA 1
ATOM 1499 C C . GLY A 1 189 ? 8.574 -38.510 -75.601 1.00 46.03 189 GLY A C 1
ATOM 1500 O O . GLY A 1 189 ? 7.426 -38.066 -75.606 1.00 46.03 189 GLY A O 1
ATOM 1501 N N . SER A 1 190 ? 9.263 -38.788 -76.703 1.00 48.78 190 SER A N 1
ATOM 1502 C CA . SER A 1 190 ? 8.686 -39.037 -78.014 1.00 48.78 190 SER A CA 1
ATOM 1503 C C . SER A 1 190 ? 7.443 -39.928 -77.913 1.00 48.78 190 SER A C 1
ATOM 1505 O O . SER A 1 190 ? 7.517 -41.109 -77.576 1.00 48.78 190 SER A O 1
ATOM 1507 N N . SER A 1 191 ? 6.288 -39.367 -78.263 1.00 44.81 191 SER A N 1
ATOM 1508 C CA . SER A 1 191 ? 5.102 -40.150 -78.584 1.00 44.81 191 SER A CA 1
ATOM 1509 C C . SER A 1 191 ? 4.442 -39.625 -79.862 1.00 44.81 191 SER A C 1
ATOM 1511 O O . SER A 1 191 ? 3.892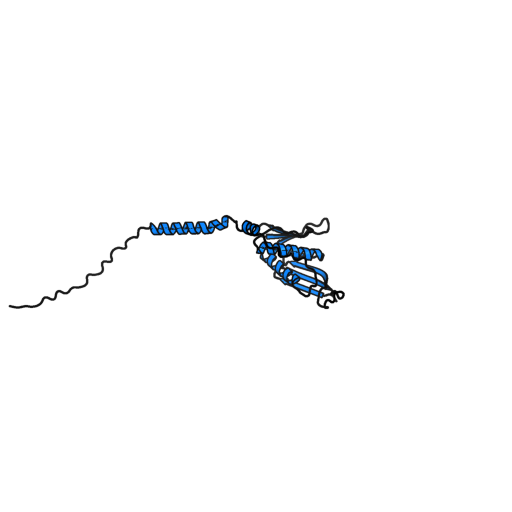 -38.535 -79.910 1.00 44.81 191 SER A O 1
ATOM 1513 N N . VAL A 1 192 ? 4.522 -40.487 -80.881 1.00 46.38 192 VAL A N 1
ATOM 1514 C CA . VAL A 1 192 ? 3.464 -40.799 -81.852 1.00 46.38 192 VAL A CA 1
ATOM 1515 C C . VAL A 1 192 ? 3.130 -39.754 -82.926 1.00 46.38 192 VAL A C 1
ATOM 1517 O O . VA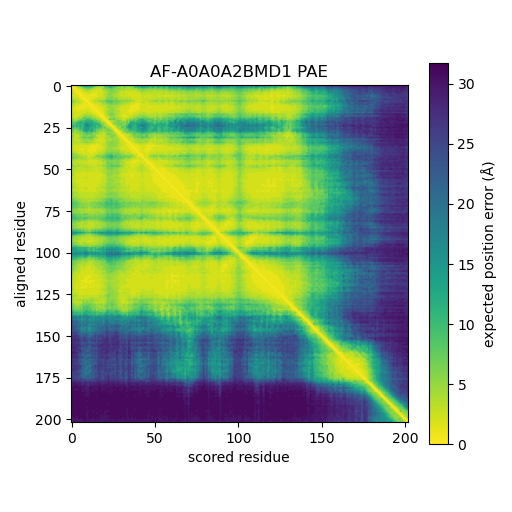L A 1 192 ? 2.441 -38.774 -82.680 1.00 46.38 192 VAL A O 1
ATOM 1520 N N . LEU A 1 193 ? 3.431 -40.115 -84.179 1.00 43.69 193 LEU A N 1
ATOM 1521 C CA . LEU A 1 193 ? 2.499 -39.948 -85.301 1.00 43.69 193 LEU A CA 1
ATOM 1522 C C . LEU A 1 193 ? 2.584 -41.196 -86.208 1.00 43.69 193 LEU A C 1
ATOM 1524 O O . LEU A 1 193 ? 3.687 -41.567 -86.613 1.00 43.69 193 LEU A O 1
ATOM 1528 N N . PRO A 1 194 ? 1.459 -41.873 -86.510 1.00 47.91 194 PRO A N 1
ATOM 1529 C CA . PRO A 1 194 ? 1.431 -43.044 -87.377 1.00 47.91 194 PRO A CA 1
ATOM 1530 C C . PRO A 1 194 ? 1.261 -42.611 -88.841 1.00 47.91 194 PRO A C 1
ATOM 1532 O O . PRO A 1 194 ? 0.256 -41.996 -89.196 1.00 47.91 194 PRO A O 1
ATOM 1535 N N . SER A 1 195 ? 2.202 -42.962 -89.719 1.00 46.28 195 SER A N 1
ATOM 1536 C CA . SER A 1 195 ? 2.009 -42.876 -91.171 1.00 46.28 195 SER A CA 1
ATOM 1537 C C . SER A 1 195 ? 1.456 -44.202 -91.696 1.00 46.28 195 SER A C 1
ATOM 1539 O O . SER A 1 195 ? 2.170 -45.156 -91.993 1.00 46.28 195 SER A O 1
ATOM 1541 N N . ARG A 1 196 ? 0.126 -44.249 -91.781 1.00 41.62 196 ARG A N 1
ATOM 1542 C CA . ARG A 1 196 ? -0.656 -45.250 -92.509 1.00 41.62 196 ARG A CA 1
ATOM 1543 C C . ARG A 1 196 ? -0.374 -45.081 -94.005 1.00 41.62 196 ARG A C 1
ATOM 1545 O O . ARG A 1 196 ? -0.851 -44.122 -94.603 1.00 41.62 196 ARG A O 1
ATOM 1552 N N . SER A 1 197 ? 0.408 -45.982 -94.595 1.00 48.25 197 SER A N 1
ATOM 1553 C CA . SER A 1 197 ? 0.554 -46.083 -96.047 1.00 48.25 197 SER A CA 1
ATOM 1554 C C . SER A 1 197 ? -0.720 -46.680 -96.642 1.00 48.25 197 SER A C 1
ATOM 1556 O O . SER A 1 197 ? -1.118 -47.807 -96.341 1.00 48.25 197 SER A O 1
ATOM 1558 N N . GLU A 1 198 ? -1.387 -45.877 -97.463 1.00 44.31 198 GLU A N 1
ATOM 1559 C CA . GLU A 1 198 ? -2.461 -46.321 -98.335 1.00 44.31 198 GLU A CA 1
ATOM 1560 C C . GLU A 1 198 ? -1.911 -47.173 -99.480 1.00 44.31 198 GLU A C 1
ATOM 1562 O O . GLU A 1 198 ? -0.870 -46.902 -100.076 1.00 44.31 198 GLU A O 1
ATOM 1567 N N . ASN A 1 199 ? -2.671 -48.223 -99.751 1.00 44.25 199 ASN A N 1
ATOM 1568 C CA . ASN A 1 199 ? -2.535 -49.186 -100.824 1.00 44.25 199 ASN A CA 1
ATOM 1569 C C . ASN A 1 199 ? -3.065 -48.562 -102.131 1.00 44.25 199 ASN A C 1
ATOM 1571 O O . ASN A 1 199 ? -4.225 -48.140 -102.144 1.00 44.25 199 ASN A O 1
ATOM 1575 N N . LYS A 1 200 ? -2.289 -48.559 -103.228 1.00 38.38 200 LYS A N 1
ATOM 1576 C CA . LYS A 1 200 ? -2.834 -48.573 -104.604 1.00 38.38 200 LYS A CA 1
ATOM 1577 C C . LYS A 1 200 ? -1.770 -49.040 -105.626 1.00 38.38 200 LYS A C 1
ATOM 1579 O O . LYS A 1 200 ? -0.797 -48.321 -105.802 1.00 38.38 200 LYS A O 1
ATOM 1584 N N . ILE A 1 201 ? -1.772 -50.317 -106.038 1.00 42.97 201 ILE A N 1
ATOM 1585 C CA . ILE A 1 201 ? -2.363 -50.953 -107.254 1.00 42.97 201 ILE A CA 1
ATOM 1586 C C . ILE A 1 201 ? -1.356 -51.038 -108.422 1.00 42.97 201 ILE A C 1
ATOM 1588 O O . ILE A 1 201 ? -0.755 -50.024 -108.754 1.00 42.97 201 ILE A O 1
ATOM 1592 N N . ASP A 1 202 ? -1.299 -52.245 -109.009 1.00 42.19 202 ASP A N 1
ATOM 1593 C CA . ASP A 1 202 ? -0.838 -52.677 -110.351 1.00 42.19 202 ASP A CA 1
ATOM 1594 C C . ASP A 1 202 ? 0.587 -52.354 -110.835 1.00 42.19 202 ASP A C 1
ATOM 1596 O O . ASP A 1 202 ? 0.949 -51.170 -111.008 1.00 42.19 202 ASP A O 1
#

Secondary structure (DSSP, 8-state):
--EEEEEEETTEEEEEEEE--GGGT--TTSBSEEEEEEEEETTTEEEE--HHHHHHHHHHHHHHHHHHHTT----EE-TTSSEEEEEETTEEEEEE--SSTTPPPEEEEE-HHHHHHHHHHHHHHHT-TTB-----PPP-PPPPHHHHHHHH--HHHHHHHHHHHHHHHHHHHHHHHS----PPP-----------PPP---

pLDDT: mean 81.0, std 15.86, range [38.38, 96.5]

Radius of gyration: 36.07 Å; Cα contacts (8 Å, |Δi|>4): 265; chains: 1; bounding box: 46×68×132 Å

Nearest PDB structures (foldseek):
  6qlf-assembly1_O  TM=2.618E-01  e=5.866E-01  Saccharomyces cerevisiae
  8ow0-assembly1_O  TM=2.594E-01  e=9.319E-01  Saccharomyces cerevisiae
  8ow1-assembly1_OO  TM=2.697E-01  e=2.964E+00  Saccharomyces cerevisiae
  2z3z-assembly1_A  TM=2.712E-01  e=2.352E+00  Porphyromonas gingivalis W83
  4ll2-assembly1_A  TM=2.959E-01  e=5.935E+00  Cicer arietinum

Solvent-accessible surface area (backbone atoms only — not comparable to full-atom values): 12146 Å² total; per-residue (Å²): 121,83,48,75,50,78,42,74,26,90,49,24,32,40,41,39,31,23,30,46,35,65,92,78,71,46,52,92,82,23,34,43,42,81,74,46,50,39,36,39,33,70,96,76,53,76,47,70,68,58,69,68,55,54,38,42,48,50,26,32,49,57,50,37,50,55,31,48,78,64,67,38,75,61,70,31,62,31,95,83,63,36,41,34,39,33,71,51,100,87,29,40,38,40,37,40,47,62,92,56,85,96,55,82,64,49,73,45,79,28,48,75,66,53,47,49,23,41,49,51,31,51,53,52,57,77,68,36,88,45,49,64,61,90,69,59,69,75,75,92,69,82,78,57,69,69,68,49,53,65,66,68,66,50,74,70,68,58,47,58,61,52,52,51,50,52,52,52,52,50,52,52,54,48,61,70,67,51,78,80,76,76,77,77,82,79,85,75,75,93,75,88,82,87,84,80,80,81,88,81,84,136

Sequence (202 aa):
MKISRKFTEGIARLDLEGIPDQSLGHDQNTIGILMNWRLDLIGLSVLEGKIENLVNLIYVISTYSRYCISGIYKPVNDESGSISLSNESNFHKLKLISTKSNIKPLTLELDDAELADLTKCLDKVTNDTNLAIQWNIPNSKKLFRSQLISNLYDPIRIIYPITGLAIFSLTVLLFYNYPRSIQPETTVGSSVLPSRSENKID

Mean predicted aligned error: 13.62 Å

Foldseek 3Di:
DKEWDWFFFDQKIKIWIAADDVVVVADRQAHADTDWMWIGRHPWDIDTDDPVVVLQVLAQLLVQVVCVVLVHFDKGAGPVRQWIWGDDPQWIWIWGHDPDPPDDIDITTHHPVSSVRNNVRSVCVVPDPRYNDDRPHDDPDDDDVVSSVVSVPPVVVVVVVVVVVVVVVVVVVVVVPPPPPDDDDPPDDDDDDDDDDDDDDD